Protein AF-0000000072268235 (afdb_homodimer)

Secondary structure (DSSP, 8-state):
-EEEEEEEP-HHHHTTPPPPHHHHHHHHHHHHHHHHTT-EEEEEEBPPGGG-EEEEEETTEEEEEES--S-GGGSEEEEEEEE-SSHHHHHHHHHHSPPSSSS-EEEEEEEBP-HHHHGGGS-HHHHHHHHHHHHHHH-/-EEEEEEEP-HHHHTTPPPPHHHHHHHHHHHHHHHHTT-EEEEEEBPPGGG-EEEEEETTEEEEEES--S-GGGSEEEEEEEE-SSHHHHHHHHHHSPPSSSS-EEEEEEEBP-HHHHGGGS-HHHHHHHHHHHHHHH-

Nearest PDB structures (foldseek):
  1s7i-assembly1_A-2  TM=8.249E-01  e=2.972E-07  Pseudomonas aeruginosa
  6ydp-assembly1_Bk  TM=4.274E-01  e=2.175E-02  Sus scrofa
  7a0s-assembly1_J  TM=3.933E-01  e=3.357E-01  Deinococcus radiodurans R1 = ATCC 13939 = DSM 20539
  7qep-assembly1_M0  TM=4.240E-01  e=9.292E-01  Encephalitozoon cuniculi GB-M1
  6n8o-assembly1_Z  TM=3.655E-01  e=1.871E+00  Saccharomyces cerevisiae S288C

Structure (mmCIF, N/CA/C/O backbone):
data_AF-0000000072268235-model_v1
#
loop_
_entity.id
_entity.type
_entity.pdbx_description
1 polymer 'YCII-related domain-containing protein'
#
loop_
_atom_site.group_PDB
_atom_site.id
_atom_site.type_symbol
_atom_site.label_atom_id
_atom_site.label_alt_id
_atom_site.label_comp_id
_atom_site.label_asym_id
_atom_site.label_entity_id
_atom_site.label_seq_id
_atom_site.pdbx_PDB_ins_code
_atom_site.Cartn_x
_atom_site.Cartn_y
_atom_site.Cartn_z
_atom_site.occupancy
_atom_site.B_iso_or_equiv
_atom_site.auth_seq_id
_atom_site.auth_comp_id
_atom_site.auth_asym_id
_atom_site.auth_atom_id
_atom_site.pdbx_PDB_model_num
ATOM 1 N N . MET A 1 1 ? 12.477 7.922 -9.844 1 96.75 1 MET A N 1
ATOM 2 C CA . MET A 1 1 ? 12.219 6.727 -9.047 1 96.75 1 MET A CA 1
ATOM 3 C C . MET A 1 1 ? 10.82 6.766 -8.43 1 96.75 1 MET A C 1
ATOM 5 O O . MET A 1 1 ? 10.43 7.777 -7.848 1 96.75 1 MET A O 1
ATOM 9 N N . ARG A 1 2 ? 10.055 5.719 -8.609 1 98 2 ARG A N 1
ATOM 10 C CA . ARG A 1 2 ? 8.734 5.633 -7.996 1 98 2 ARG A CA 1
ATOM 11 C C . ARG A 1 2 ? 8.805 4.949 -6.637 1 98 2 ARG A C 1
ATOM 13 O O . ARG A 1 2 ? 9.547 3.979 -6.465 1 98 2 ARG A O 1
ATOM 20 N N . VAL A 1 3 ? 8.094 5.543 -5.664 1 98.81 3 VAL A N 1
ATOM 21 C CA . VAL A 1 3 ? 8.078 4.973 -4.32 1 98.81 3 VAL A CA 1
ATOM 22 C C . VAL A 1 3 ? 6.645 4.93 -3.793 1 98.81 3 VAL A C 1
ATOM 24 O O . VAL A 1 3 ? 5.805 5.738 -4.195 1 98.81 3 VAL A O 1
ATOM 27 N N . ILE A 1 4 ? 6.406 3.967 -3.029 1 98.88 4 ILE A N 1
ATOM 28 C CA . ILE A 1 4 ? 5.242 4.031 -2.154 1 98.88 4 ILE A CA 1
ATOM 29 C C . ILE A 1 4 ? 5.672 4.441 -0.75 1 98.88 4 ILE A C 1
ATOM 31 O O . ILE A 1 4 ? 6.68 3.955 -0.234 1 98.88 4 ILE A O 1
ATOM 35 N N . VAL A 1 5 ? 4.996 5.422 -0.218 1 98.94 5 VAL A N 1
ATOM 36 C CA . VAL A 1 5 ? 5.191 5.934 1.135 1 98.94 5 VAL A CA 1
ATOM 37 C C . VAL A 1 5 ? 4.012 5.531 2.016 1 98.94 5 VAL A C 1
ATOM 39 O O . VAL A 1 5 ? 2.893 6.016 1.829 1 98.94 5 VAL A O 1
ATOM 42 N N . MET A 1 6 ? 4.242 4.621 2.99 1 98.88 6 MET A N 1
ATOM 43 C CA . MET A 1 6 ? 3.162 4.02 3.768 1 98.88 6 MET A CA 1
ATOM 44 C C . MET A 1 6 ? 3.15 4.562 5.191 1 98.88 6 MET A C 1
ATOM 46 O O . MET A 1 6 ? 4.16 4.496 5.895 1 98.88 6 MET A O 1
ATOM 50 N N . VAL A 1 7 ? 2.068 5.141 5.57 1 98.62 7 VAL A N 1
ATOM 51 C CA . VAL A 1 7 ? 1.838 5.527 6.957 1 98.62 7 VAL A CA 1
ATOM 52 C C . VAL A 1 7 ? 1.404 4.309 7.77 1 98.62 7 VAL A C 1
ATOM 54 O O . VAL A 1 7 ? 0.369 3.701 7.484 1 98.62 7 VAL A O 1
ATOM 57 N N . LYS A 1 8 ? 2.234 3.945 8.766 1 98.56 8 LYS A N 1
ATOM 58 C CA . LYS A 1 8 ? 1.885 2.805 9.609 1 98.56 8 LYS A CA 1
ATOM 59 C C . LYS A 1 8 ? 0.723 3.141 10.539 1 98.56 8 LYS A C 1
ATOM 61 O O . LYS A 1 8 ? 0.611 4.27 11.016 1 98.56 8 LYS A O 1
ATOM 66 N N . ALA A 1 9 ? -0.093 2.148 10.773 1 98.06 9 ALA A N 1
ATOM 67 C CA . ALA A 1 9 ? -1.27 2.326 11.625 1 98.06 9 ALA A CA 1
ATOM 68 C C . ALA A 1 9 ? -0.879 2.389 13.094 1 98.06 9 ALA A C 1
ATOM 70 O O . ALA A 1 9 ? 0.256 2.072 13.461 1 98.06 9 ALA A O 1
ATOM 71 N N . THR A 1 10 ? -1.73 2.926 13.906 1 97.25 10 THR A N 1
ATOM 72 C CA . THR A 1 10 ? -1.683 2.93 15.367 1 97.25 10 THR A CA 1
ATOM 73 C C . THR A 1 10 ? -2.992 2.412 15.953 1 97.25 10 THR A C 1
ATOM 75 O O . THR A 1 10 ? -3.943 2.141 15.211 1 97.25 10 THR A O 1
ATOM 78 N N . GLY A 1 11 ? -2.949 2.195 17.25 1 97.12 11 GLY A N 1
ATOM 79 C CA . GLY A 1 11 ? -4.207 1.861 17.891 1 97.12 11 GLY A CA 1
ATOM 80 C C . GLY A 1 11 ? -5.328 2.826 17.562 1 97.12 11 GLY A C 1
ATOM 81 O O . GLY A 1 11 ? -6.473 2.412 17.359 1 97.12 11 GLY A O 1
ATOM 82 N N . ASP A 1 12 ? -5.074 4.121 17.453 1 95.44 12 ASP A N 1
ATOM 83 C CA . ASP A 1 12 ? -6.059 5.156 17.156 1 95.44 12 ASP A CA 1
ATOM 84 C C . ASP A 1 12 ? -6.629 4.988 15.758 1 95.44 12 ASP A C 1
ATOM 86 O O . ASP A 1 12 ? -7.848 5.035 15.562 1 95.44 12 ASP A O 1
ATOM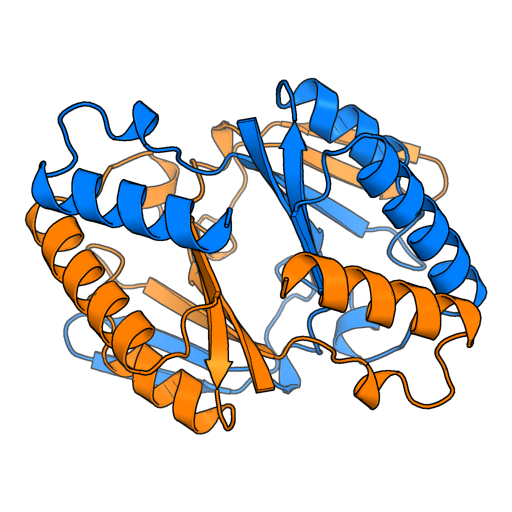 90 N N . SER A 1 13 ? -5.758 4.812 14.758 1 95.94 13 SER A N 1
ATOM 91 C CA . SER A 1 13 ? -6.23 4.648 13.391 1 95.94 13 SER A CA 1
ATOM 92 C C . SER A 1 13 ? -7.07 3.383 13.242 1 95.94 13 SER A C 1
ATOM 94 O O . SER A 1 13 ? -8.086 3.383 12.539 1 95.94 13 SER A O 1
ATOM 96 N N . GLU A 1 14 ? -6.707 2.258 13.984 1 97.88 14 GLU A N 1
ATOM 97 C CA . GLU A 1 14 ? -7.434 0.997 13.875 1 97.88 14 GLU A CA 1
ATOM 98 C C . GLU A 1 14 ? -8.766 1.059 14.617 1 97.88 14 GLU A C 1
ATOM 100 O O . GLU A 1 14 ? -9.656 0.248 14.367 1 97.88 14 GLU A O 1
ATOM 105 N N . ALA A 1 15 ? -8.867 2.061 15.508 1 96.31 15 ALA A N 1
ATOM 106 C CA . ALA A 1 15 ? -10.133 2.279 16.203 1 96.31 15 ALA A CA 1
ATOM 107 C C . ALA A 1 15 ? -11.07 3.156 15.383 1 96.31 15 ALA A C 1
ATOM 109 O O . ALA A 1 15 ? -12.219 3.391 15.773 1 96.31 15 ALA A O 1
ATOM 110 N N . GLY A 1 16 ? -10.586 3.596 14.258 1 93.25 16 GLY A N 1
ATOM 111 C CA . GLY A 1 16 ? -11.406 4.398 13.367 1 93.25 16 GLY A CA 1
ATOM 112 C C . GLY A 1 16 ? -11.492 5.855 13.781 1 93.25 16 GLY A C 1
ATOM 113 O O . GLY A 1 16 ? -12.422 6.562 13.391 1 93.25 16 GLY A O 1
ATOM 114 N N . LEU A 1 17 ? -10.602 6.246 14.648 1 90.19 17 LEU A N 1
ATOM 115 C CA . LEU A 1 17 ? -10.578 7.652 15.039 1 90.19 17 LEU A CA 1
ATOM 116 C C . LEU A 1 17 ? -10.125 8.531 13.867 1 90.19 17 LEU A C 1
ATOM 118 O O . LEU A 1 17 ? -9.055 8.305 13.297 1 90.19 17 LEU A O 1
ATOM 122 N N . MET A 1 18 ? -10.945 9.438 13.578 1 85.5 18 MET A N 1
ATOM 123 C CA . MET A 1 18 ? -10.609 10.352 12.492 1 85.5 18 MET A CA 1
ATOM 124 C C . MET A 1 18 ? -9.68 11.461 12.984 1 85.5 18 MET A C 1
ATOM 126 O O . MET A 1 18 ? -9.773 11.891 14.141 1 85.5 18 MET A O 1
ATOM 130 N N . PRO A 1 19 ? -8.852 11.898 12.094 1 85.94 19 PRO A N 1
ATOM 131 C CA . PRO A 1 19 ? -7.992 13.023 12.477 1 85.94 19 PRO A CA 1
ATOM 132 C C . PRO A 1 19 ? -8.789 14.281 12.812 1 85.94 19 PRO A C 1
ATOM 134 O O . PRO A 1 19 ? -9.914 14.453 12.336 1 85.94 19 PRO A O 1
ATOM 137 N N . GLU A 1 20 ? -8.234 15.062 13.672 1 84.06 20 GLU A N 1
ATOM 138 C CA . GLU A 1 20 ? -8.82 16.375 13.969 1 84.06 20 GLU A CA 1
ATOM 139 C C . GLU A 1 20 ? -8.773 17.281 12.75 1 84.06 20 GLU A C 1
ATOM 141 O O . GLU A 1 20 ? -7.906 17.125 11.883 1 84.06 20 GLU A O 1
ATOM 146 N N . PRO A 1 21 ? -9.633 18.234 12.656 1 85.56 21 PRO A N 1
ATOM 147 C CA . PRO A 1 21 ? -9.672 19.141 11.5 1 85.56 21 PRO A CA 1
ATOM 148 C C . PRO A 1 21 ? -8.32 19.797 11.219 1 85.56 21 PRO A C 1
ATOM 150 O O . PRO A 1 21 ? -7.945 19.969 10.055 1 85.56 21 PRO A O 1
ATOM 153 N N . GLU A 1 22 ? -7.621 20.141 12.266 1 89.38 22 GLU A N 1
ATOM 154 C CA . GLU A 1 22 ? -6.32 20.781 12.109 1 89.38 22 GLU A CA 1
ATOM 155 C C . GLU A 1 22 ? -5.34 19.859 11.383 1 89.38 22 GLU A C 1
ATOM 157 O O . GLU A 1 22 ? -4.504 20.312 10.609 1 89.38 22 GLU A O 1
ATOM 162 N N . MET A 1 23 ? -5.434 18.594 11.602 1 89.25 23 MET A N 1
ATOM 163 C CA . MET A 1 23 ? -4.559 17.625 10.945 1 89.25 23 MET A CA 1
ATOM 164 C C . MET A 1 23 ? -4.926 17.484 9.469 1 89.25 23 MET A C 1
ATOM 166 O O . MET A 1 23 ? -4.043 17.375 8.617 1 89.25 23 MET A O 1
ATOM 170 N N . PHE A 1 24 ? -6.207 17.531 9.203 1 87.94 24 PHE A N 1
ATOM 171 C CA . PHE A 1 24 ? -6.652 17.484 7.82 1 87.94 24 PHE A CA 1
ATOM 172 C C . PHE A 1 24 ? -6.117 18.672 7.039 1 87.94 24 PHE A C 1
ATOM 174 O O . PHE A 1 24 ? -5.645 18.531 5.91 1 87.94 24 PHE A O 1
ATOM 181 N N . GLU A 1 25 ? -6.191 19.797 7.625 1 90.44 25 GLU A N 1
ATOM 182 C CA . GLU A 1 25 ? -5.699 21.016 6.988 1 90.44 25 GLU A CA 1
ATOM 183 C C . GLU A 1 25 ? -4.195 20.938 6.746 1 90.44 25 GLU A C 1
ATOM 185 O O . GLU A 1 25 ? -3.719 21.281 5.66 1 90.44 25 GLU A O 1
ATOM 190 N N . ALA A 1 26 ? -3.451 20.562 7.777 1 94.81 26 ALA A N 1
ATOM 191 C CA . ALA A 1 26 ? -1.997 20.469 7.668 1 94.81 26 ALA A CA 1
ATOM 192 C C . ALA A 1 26 ? -1.594 19.453 6.594 1 94.81 26 ALA A C 1
ATOM 194 O O . ALA A 1 26 ? -0.715 19.734 5.773 1 94.81 26 ALA A O 1
ATOM 195 N N . MET A 1 27 ? -2.238 18.281 6.609 1 94.94 27 MET A N 1
ATOM 196 C CA . MET A 1 27 ? -1.958 17.25 5.613 1 94.94 27 MET A CA 1
ATOM 197 C C . MET A 1 27 ? -2.381 17.703 4.223 1 94.94 27 MET A C 1
ATOM 199 O O . MET A 1 27 ? -1.722 17.391 3.232 1 94.94 27 MET A O 1
ATOM 203 N N . GLY A 1 28 ? -3.463 18.422 4.18 1 93.38 28 GLY A N 1
ATOM 204 C CA . GLY A 1 28 ? -3.887 19.016 2.922 1 93.38 28 GLY A CA 1
ATOM 205 C C . GLY A 1 28 ? -2.85 19.953 2.32 1 93.38 28 GLY A C 1
ATOM 206 O O . GLY A 1 28 ? -2.568 19.875 1.122 1 93.38 28 GLY A O 1
ATOM 207 N N . ARG A 1 29 ? -2.318 20.812 3.102 1 95.81 29 ARG A N 1
ATOM 208 C CA . ARG A 1 29 ? -1.272 21.734 2.654 1 95.81 29 ARG A CA 1
ATOM 209 C C . ARG A 1 29 ? -0.041 20.969 2.182 1 95.81 29 ARG A C 1
ATOM 211 O O . ARG A 1 29 ? 0.56 21.312 1.164 1 95.81 29 ARG A O 1
ATOM 218 N N . PHE A 1 30 ? 0.299 19.984 2.914 1 97.19 30 PHE A N 1
ATOM 219 C CA . PHE A 1 30 ? 1.427 19.141 2.539 1 97.19 30 PHE A CA 1
ATOM 220 C C . PHE A 1 30 ? 1.19 18.5 1.18 1 97.19 30 PHE A C 1
ATOM 222 O O . PHE A 1 30 ? 2.07 18.516 0.316 1 97.19 30 PHE A O 1
ATOM 229 N N . ASN A 1 31 ? 0 17.938 0.969 1 96.5 31 ASN A N 1
ATOM 230 C CA . ASN A 1 31 ? -0.347 17.328 -0.314 1 96.5 31 ASN A CA 1
ATOM 231 C C . ASN A 1 31 ? -0.293 18.359 -1.445 1 96.5 31 ASN A C 1
ATOM 233 O O . ASN A 1 31 ? 0.131 18.031 -2.557 1 96.5 31 ASN A O 1
ATOM 237 N N . GLU A 1 32 ? -0.646 19.562 -1.155 1 95.62 32 GLU A N 1
ATOM 238 C CA . GLU A 1 32 ? -0.565 20.625 -2.148 1 95.62 32 GLU A CA 1
ATOM 239 C C . GLU A 1 32 ? 0.882 20.906 -2.543 1 95.62 32 GLU A C 1
ATOM 241 O O . GLU A 1 32 ? 1.177 21.156 -3.715 1 95.62 32 GLU A O 1
ATOM 246 N N . GLU A 1 33 ? 1.718 20.938 -1.575 1 97.62 33 GLU A N 1
ATOM 247 C CA . GLU A 1 33 ? 3.137 21.125 -1.856 1 97.62 33 GLU A CA 1
ATOM 248 C C . GLU A 1 33 ? 3.688 20 -2.723 1 97.62 33 GLU A C 1
ATOM 250 O O . GLU A 1 33 ? 4.473 20.25 -3.643 1 97.62 33 GLU A O 1
ATOM 255 N N . LEU A 1 34 ? 3.359 18.734 -2.375 1 97.69 34 LEU A N 1
ATOM 256 C CA . LEU A 1 34 ? 3.779 17.594 -3.17 1 97.69 34 LEU A CA 1
ATOM 257 C C . LEU A 1 34 ? 3.293 17.719 -4.609 1 97.69 34 LEU A C 1
ATOM 259 O O . LEU A 1 34 ? 4.035 17.422 -5.551 1 97.69 34 LEU A O 1
ATOM 263 N N . MET A 1 35 ? 2.055 18.109 -4.77 1 96.38 35 MET A N 1
ATOM 264 C CA . MET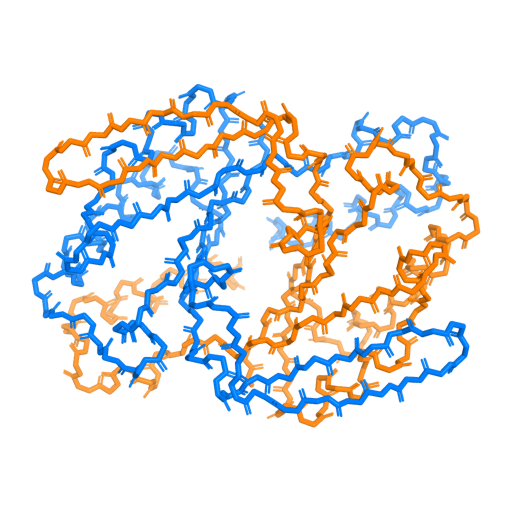 A 1 35 ? 1.47 18.297 -6.094 1 96.38 35 MET A CA 1
ATOM 265 C C . MET A 1 35 ? 2.203 19.391 -6.863 1 96.38 35 MET A C 1
ATOM 267 O O . MET A 1 35 ? 2.504 19.219 -8.047 1 96.38 35 MET A O 1
ATOM 271 N N . ALA A 1 36 ? 2.43 20.5 -6.195 1 96.62 36 ALA A N 1
ATOM 272 C CA . ALA A 1 36 ? 3.127 21.625 -6.812 1 96.62 36 ALA A CA 1
ATOM 273 C C . ALA A 1 36 ? 4.523 21.219 -7.27 1 96.62 36 ALA A C 1
ATOM 275 O O . ALA A 1 36 ? 5.016 21.703 -8.289 1 96.62 36 ALA A O 1
ATOM 276 N N . ALA A 1 37 ? 5.172 20.375 -6.496 1 97.62 37 ALA A N 1
ATOM 277 C CA . ALA A 1 37 ? 6.504 19.875 -6.844 1 97.62 37 ALA A CA 1
ATOM 278 C C . ALA A 1 37 ? 6.426 18.844 -7.961 1 97.62 37 ALA A C 1
ATOM 280 O O . ALA A 1 37 ? 7.453 18.438 -8.516 1 97.62 37 ALA A O 1
ATOM 281 N N . GLY A 1 38 ? 5.188 18.312 -8.25 1 97 38 GLY A N 1
ATOM 282 C CA . GLY A 1 38 ? 4.973 17.391 -9.344 1 97 38 GLY A CA 1
ATOM 283 C C . GLY A 1 38 ? 5.27 15.945 -8.977 1 97 38 GLY A C 1
ATOM 284 O O . GLY A 1 38 ? 5.41 15.094 -9.859 1 97 38 GLY A O 1
ATOM 285 N N . ILE A 1 39 ? 5.336 15.656 -7.684 1 96.81 39 ILE A N 1
ATOM 286 C CA . ILE A 1 39 ? 5.836 14.328 -7.352 1 96.81 39 ILE A CA 1
ATOM 287 C C . ILE A 1 39 ? 4.684 13.453 -6.859 1 96.81 39 ILE A C 1
ATOM 289 O O . ILE A 1 39 ? 4.812 12.227 -6.793 1 96.81 39 ILE A O 1
ATOM 293 N N . LEU A 1 40 ? 3.551 13.984 -6.465 1 97.12 40 LEU A N 1
ATOM 294 C CA . LEU A 1 40 ? 2.422 13.219 -5.949 1 97.12 40 LEU A CA 1
ATOM 295 C C . LEU A 1 40 ? 1.654 12.555 -7.09 1 97.12 40 LEU A C 1
ATOM 297 O O . LEU A 1 40 ? 1.08 13.242 -7.938 1 97.12 40 LEU A O 1
ATOM 301 N N . LYS A 1 41 ? 1.625 11.258 -7.09 1 95.44 41 LYS A N 1
ATOM 302 C CA . LYS A 1 41 ? 0.947 10.531 -8.156 1 95.44 41 LYS A CA 1
ATOM 303 C C . LYS A 1 41 ? -0.382 9.953 -7.676 1 95.44 41 LYS A C 1
ATOM 305 O O . LYS A 1 41 ? -1.331 9.836 -8.453 1 95.44 41 LYS A O 1
ATOM 310 N N . ALA A 1 42 ? -0.45 9.57 -6.426 1 93.31 42 ALA A N 1
ATOM 311 C CA . ALA A 1 42 ? -1.656 9.047 -5.793 1 93.31 42 ALA A CA 1
ATOM 312 C C . ALA A 1 42 ? -1.501 8.992 -4.273 1 93.31 42 ALA A C 1
ATOM 314 O O . ALA A 1 42 ? -0.384 9.055 -3.756 1 93.31 42 ALA A O 1
ATOM 315 N N . GLY A 1 43 ? -2.598 8.969 -3.605 1 95.94 43 GLY A N 1
ATOM 316 C CA . GLY A 1 43 ? -2.588 8.797 -2.162 1 95.94 43 GLY A CA 1
ATOM 317 C C . GLY A 1 43 ? -3.975 8.625 -1.572 1 95.94 43 GLY A C 1
ATOM 318 O O . GLY A 1 43 ? -4.934 9.242 -2.039 1 95.94 43 GLY A O 1
ATOM 319 N N . ASP A 1 44 ? -4.055 7.812 -0.561 1 95 44 ASP A N 1
ATOM 320 C CA . ASP A 1 44 ? -5.336 7.57 0.093 1 95 44 ASP A CA 1
ATOM 321 C C . ASP A 1 44 ? -5.137 7.023 1.505 1 95 44 ASP A C 1
ATOM 323 O O . ASP A 1 44 ? -4.074 6.48 1.822 1 95 44 ASP A O 1
ATOM 327 N N . GLY A 1 45 ? -6.191 7.258 2.32 1 96.44 45 GLY A N 1
ATOM 328 C CA . GLY A 1 45 ? -6.25 6.59 3.611 1 96.44 45 GLY A CA 1
ATOM 329 C C . GLY A 1 45 ? -6.934 5.238 3.557 1 96.44 45 GLY A C 1
ATOM 330 O O . GLY A 1 45 ? -7.82 5.02 2.729 1 96.44 45 GLY A O 1
ATOM 331 N N . LEU A 1 46 ? -6.496 4.344 4.426 1 98 46 LEU A N 1
ATOM 332 C CA . LEU A 1 46 ? -7.129 3.037 4.566 1 98 46 LEU A CA 1
ATOM 333 C C . LEU A 1 46 ? -8.094 3.021 5.75 1 98 46 LEU A C 1
ATOM 335 O O . LEU A 1 46 ? -7.77 3.533 6.824 1 98 46 LEU A O 1
ATOM 339 N N . LYS A 1 47 ? -9.266 2.461 5.547 1 97.56 47 LYS A N 1
ATOM 340 C CA . LYS A 1 47 ? -10.141 2.199 6.684 1 97.56 47 LYS A CA 1
ATOM 341 C C . LYS A 1 47 ? -9.508 1.19 7.641 1 97.56 47 LYS A C 1
ATOM 343 O O . LYS A 1 47 ? -8.625 0.43 7.254 1 97.56 47 LYS A O 1
ATOM 348 N N . PRO A 1 48 ? -9.977 1.211 8.906 1 98.19 48 PRO A N 1
ATOM 349 C CA . PRO A 1 48 ? -9.477 0.203 9.852 1 98.19 48 PRO A CA 1
ATOM 350 C C . PRO A 1 48 ? -9.508 -1.209 9.266 1 98.19 48 PRO A C 1
ATOM 352 O O . PRO A 1 48 ? -10.359 -1.521 8.438 1 98.19 48 PRO A O 1
ATOM 355 N N . SER A 1 49 ? -8.523 -2.049 9.758 1 98.69 49 SER A N 1
ATOM 356 C CA . SER A 1 49 ? -8.414 -3.408 9.242 1 98.69 49 SER A CA 1
ATOM 357 C C . SER A 1 49 ? -9.68 -4.211 9.523 1 98.69 49 SER A C 1
ATOM 359 O O . SER A 1 49 ? -9.922 -5.242 8.898 1 98.69 49 SER A O 1
ATOM 361 N N . ALA A 1 50 ? -10.539 -3.734 10.445 1 98.56 50 ALA A N 1
ATOM 362 C CA . ALA A 1 50 ? -11.805 -4.391 10.734 1 98.56 50 ALA A CA 1
ATOM 363 C C . ALA A 1 50 ? -12.703 -4.438 9.5 1 98.56 50 ALA A C 1
ATOM 365 O O . ALA A 1 50 ? -13.633 -5.242 9.43 1 98.56 50 ALA A O 1
ATOM 366 N N . HIS A 1 51 ? -12.461 -3.619 8.547 1 98.38 51 HIS A N 1
ATOM 367 C CA . HIS A 1 51 ? -13.273 -3.545 7.34 1 98.38 51 HIS A CA 1
ATOM 368 C C . HIS A 1 51 ? -12.641 -4.348 6.203 1 98.38 51 HIS A C 1
ATOM 370 O O . HIS A 1 51 ? -13.172 -4.371 5.09 1 98.38 51 HIS A O 1
ATOM 376 N N . GLY A 1 52 ? -11.477 -4.992 6.469 1 98.69 52 GLY A N 1
ATOM 377 C CA . GLY A 1 52 ? -10.734 -5.688 5.434 1 98.69 52 GLY A CA 1
ATOM 378 C C . GLY A 1 52 ? -10.805 -7.199 5.562 1 98.69 52 GLY A C 1
ATOM 379 O O . GLY A 1 52 ? -11.609 -7.727 6.336 1 98.69 52 GLY A O 1
ATOM 380 N N . ALA A 1 53 ? -9.992 -7.887 4.789 1 98.88 53 ALA A N 1
ATOM 381 C CA . ALA A 1 53 ? -9.875 -9.344 4.773 1 98.88 53 ALA A CA 1
ATOM 382 C C . ALA A 1 53 ? -8.477 -9.773 4.332 1 98.88 53 ALA A C 1
ATOM 384 O O . ALA A 1 53 ? -7.773 -9.023 3.654 1 98.88 53 ALA A O 1
ATOM 385 N N . ARG A 1 54 ? -8.086 -10.922 4.762 1 98.81 54 ARG A N 1
ATOM 386 C CA . ARG A 1 54 ? -6.879 -11.578 4.277 1 98.81 54 ARG A CA 1
ATOM 387 C C . ARG A 1 54 ? -7.215 -12.898 3.584 1 98.81 54 ARG A C 1
ATOM 389 O O . ARG A 1 54 ? -8.094 -13.633 4.035 1 98.81 54 ARG A O 1
ATOM 396 N N . VAL A 1 55 ? -6.586 -13.156 2.518 1 98.88 55 VAL A N 1
ATOM 397 C CA . VAL A 1 55 ? -6.664 -14.445 1.838 1 98.88 55 VAL A CA 1
ATOM 398 C C . VAL A 1 55 ? -5.324 -15.172 1.945 1 98.88 55 VAL A C 1
ATOM 400 O O . VAL A 1 55 ? -4.297 -14.656 1.49 1 98.88 55 VAL A O 1
ATOM 403 N N . ARG A 1 56 ? -5.324 -16.328 2.533 1 98.69 56 ARG A N 1
ATOM 404 C CA . ARG A 1 56 ? -4.133 -17.156 2.662 1 98.69 56 ARG A CA 1
ATOM 405 C C . ARG A 1 56 ? -4.008 -18.125 1.483 1 98.69 56 ARG A C 1
ATOM 407 O O . ARG A 1 56 ? -4.965 -18.797 1.129 1 98.69 56 ARG A O 1
ATOM 414 N N . PHE A 1 57 ? -2.879 -18.078 0.901 1 98.44 57 PHE A N 1
ATOM 415 C CA . PHE A 1 57 ? -2.523 -18.969 -0.194 1 98.44 57 PHE A CA 1
ATOM 416 C C . PHE A 1 57 ? -1.652 -20.125 0.304 1 98.44 57 PHE A C 1
ATOM 418 O O . PHE A 1 57 ? -0.629 -19.891 0.953 1 98.44 57 PHE A O 1
ATOM 425 N N . ASP A 1 58 ? -2.008 -21.312 0.027 1 97.56 58 ASP A N 1
ATOM 426 C CA . ASP A 1 58 ? -1.224 -22.516 0.261 1 97.56 58 ASP A CA 1
ATOM 427 C C . ASP A 1 58 ? -1.459 -23.547 -0.841 1 97.56 58 ASP A C 1
ATOM 429 O O . ASP A 1 58 ? -2.373 -24.375 -0.744 1 97.56 58 ASP A O 1
ATOM 433 N N . GLY A 1 59 ? -0.566 -23.516 -1.82 1 95.5 59 GLY A N 1
ATOM 434 C CA . GLY A 1 59 ? -0.865 -24.281 -3.016 1 95.5 59 GLY A CA 1
ATOM 435 C C . GLY A 1 59 ? -2.168 -23.875 -3.678 1 95.5 59 GLY A C 1
ATOM 436 O O . GLY A 1 59 ? -2.363 -22.703 -4.012 1 95.5 59 GLY A O 1
ATOM 437 N N . LYS A 1 60 ? -3.096 -24.781 -3.777 1 96.25 60 LYS A N 1
ATOM 438 C CA . LYS A 1 60 ? -4.375 -24.5 -4.418 1 96.25 60 LYS A CA 1
ATOM 439 C C . LYS A 1 60 ? -5.395 -23.969 -3.412 1 96.25 60 LYS A C 1
ATOM 441 O O . LYS A 1 60 ? -6.461 -23.484 -3.793 1 96.25 60 LYS A O 1
ATOM 446 N N . SER A 1 61 ? -5.023 -24.031 -2.189 1 97.81 61 SER A N 1
ATOM 447 C CA . SER A 1 61 ? -5.969 -23.672 -1.14 1 97.81 61 SER A CA 1
ATOM 448 C C . SER A 1 61 ? -6.047 -22.156 -0.963 1 97.81 61 SER A C 1
ATOM 450 O O . SER A 1 61 ? -5.023 -21.469 -1 1 97.81 61 SER A O 1
ATOM 452 N N . ARG A 1 62 ? -7.246 -21.641 -0.819 1 98.56 62 ARG A N 1
ATOM 453 C CA . ARG A 1 62 ? -7.547 -20.25 -0.475 1 98.56 62 ARG A CA 1
ATOM 454 C C . ARG A 1 62 ? -8.383 -20.172 0.795 1 98.56 62 ARG A C 1
ATOM 456 O O . ARG A 1 62 ? -9.484 -20.734 0.853 1 98.56 62 ARG A O 1
ATOM 463 N N . SER A 1 63 ? -7.883 -19.562 1.829 1 98.5 63 SER A N 1
ATOM 464 C CA . SER A 1 63 ? -8.672 -19.344 3.035 1 98.5 63 SER A CA 1
ATOM 465 C C . SER A 1 63 ? -8.812 -17.859 3.342 1 98.5 63 SER A C 1
ATOM 467 O O . SER A 1 63 ? -7.832 -17.109 3.303 1 98.5 63 SER A O 1
ATOM 469 N N . VAL A 1 64 ? -10.031 -17.438 3.664 1 98.75 64 VAL A N 1
ATOM 470 C CA . VAL A 1 64 ? -10.328 -16.031 3.891 1 98.75 64 VAL A CA 1
ATOM 471 C C . VAL A 1 64 ? -10.5 -15.773 5.383 1 98.75 64 VAL A C 1
ATOM 473 O O . VAL A 1 64 ? -11.203 -16.516 6.074 1 98.75 64 VAL A O 1
ATOM 476 N N . THR A 1 65 ? -9.883 -14.758 5.926 1 98.62 65 THR A N 1
ATOM 477 C CA . THR A 1 65 ? -10.039 -14.305 7.301 1 98.62 65 THR A CA 1
ATOM 478 C C . THR A 1 65 ? -10.43 -12.828 7.34 1 98.62 65 THR A C 1
ATOM 480 O O . THR A 1 65 ? -9.703 -11.977 6.828 1 98.62 65 THR A O 1
ATOM 483 N N . PRO A 1 66 ? -11.562 -12.531 7.922 1 98.5 66 PRO A N 1
ATOM 484 C CA . PRO A 1 66 ? -11.914 -11.117 8.078 1 98.5 66 PRO A CA 1
ATOM 485 C C . PRO A 1 66 ? -11.102 -10.422 9.172 1 98.5 66 PRO A C 1
ATOM 487 O O . PRO A 1 66 ? -10.641 -11.078 10.109 1 98.5 66 PRO A O 1
ATOM 490 N N . GLY A 1 67 ? -10.867 -9.109 9.109 1 98.19 67 GLY A N 1
ATOM 491 C CA . GLY A 1 67 ? -10.25 -8.352 10.188 1 98.19 67 GLY A CA 1
ATOM 492 C C . GLY A 1 67 ? -11.117 -8.273 11.438 1 98.19 67 GLY A C 1
ATOM 493 O O . GLY A 1 67 ? -12.172 -8.906 11.508 1 98.19 67 GLY A O 1
ATOM 494 N N . PRO A 1 68 ? -10.672 -7.605 12.312 1 98.25 68 PRO A N 1
ATOM 495 C CA . PRO A 1 68 ? -9.461 -6.785 12.336 1 98.25 68 PRO A CA 1
ATOM 496 C C . PRO A 1 68 ? -8.188 -7.617 12.445 1 98.25 68 PRO A C 1
ATOM 498 O O . PRO A 1 68 ? -8.242 -8.781 12.844 1 98.25 68 PRO A O 1
ATOM 501 N N . PHE A 1 69 ? -7.078 -7.02 12.047 1 98 69 PHE A N 1
ATOM 502 C CA . PHE A 1 69 ? -5.754 -7.621 12.133 1 98 69 PHE A CA 1
ATOM 503 C C . PHE A 1 69 ? -4.891 -6.875 13.148 1 98 69 PHE A C 1
ATOM 505 O O . PHE A 1 69 ? -5.305 -5.844 13.688 1 98 69 PHE A O 1
ATOM 512 N N . GLY A 1 70 ? -3.691 -7.406 13.367 1 92.06 70 GLY A N 1
ATOM 513 C CA . GLY A 1 70 ? -2.77 -6.758 14.289 1 92.06 70 GLY A CA 1
ATOM 514 C C . GLY A 1 70 ? -1.364 -7.324 14.219 1 92.06 70 GLY A C 1
ATOM 515 O O . GLY A 1 70 ? -1.103 -8.266 13.469 1 92.06 70 GLY A O 1
ATOM 516 N N . PRO A 1 71 ? -0.516 -6.832 15.102 1 95.75 71 PRO A N 1
ATOM 517 C CA . PRO A 1 71 ? -0.598 -5.582 15.859 1 95.75 71 PRO A CA 1
ATOM 518 C C . PRO A 1 71 ? -0.742 -4.355 14.961 1 95.75 71 PRO A C 1
ATOM 520 O O . PRO A 1 71 ? -0.326 -4.383 13.805 1 95.75 71 PRO A O 1
ATOM 523 N N . ALA A 1 72 ? -1.286 -3.309 15.445 1 96.56 72 ALA A N 1
ATOM 524 C CA . ALA A 1 72 ? -1.64 -2.127 14.664 1 96.56 72 ALA A CA 1
ATOM 525 C C . ALA A 1 72 ? -0.426 -1.576 13.922 1 96.56 72 ALA A C 1
ATOM 527 O O . ALA A 1 72 ? -0.528 -1.184 12.758 1 96.56 72 ALA A O 1
ATOM 528 N N . GLU A 1 73 ? 0.761 -1.578 14.547 1 95.06 73 GLU A N 1
ATOM 529 C CA . GLU A 1 73 ? 1.96 -0.939 14.016 1 95.06 73 GLU A CA 1
ATOM 530 C C . GLU A 1 73 ? 2.475 -1.677 12.781 1 95.06 73 GLU A C 1
ATOM 532 O O . GLU A 1 73 ? 3.326 -1.161 12.055 1 95.06 73 GLU A O 1
ATOM 537 N N . GLU A 1 74 ? 1.993 -2.891 12.555 1 96.25 74 GLU A N 1
ATOM 538 C CA . GLU A 1 74 ? 2.387 -3.672 11.383 1 96.25 74 GLU A CA 1
ATOM 539 C C . GLU A 1 74 ? 1.426 -3.443 10.219 1 96.25 74 GLU A C 1
ATOM 541 O O . GLU A 1 74 ? 1.644 -3.957 9.125 1 96.25 74 GLU A O 1
ATOM 546 N N . LEU A 1 75 ?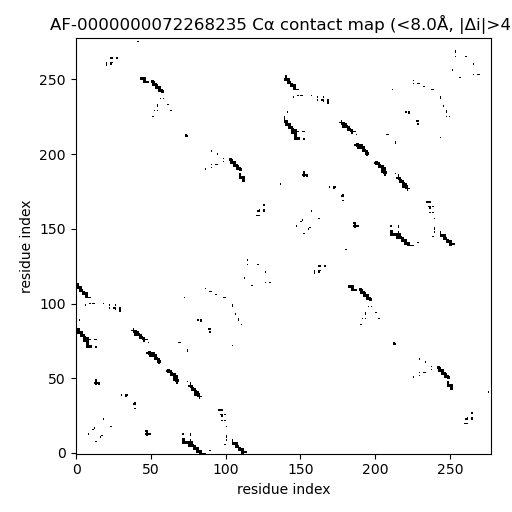 0.371 -2.703 10.492 1 98.19 75 LEU A N 1
ATOM 547 C CA . LEU A 1 75 ? -0.632 -2.408 9.477 1 98.19 75 LEU A CA 1
ATOM 548 C C . LEU A 1 75 ? -0.378 -1.045 8.844 1 98.19 75 LEU A C 1
ATOM 550 O O . LEU A 1 75 ? 0.467 -0.282 9.32 1 98.19 75 LEU A O 1
ATOM 554 N N . VAL A 1 76 ? -1 -0.812 7.75 1 98.62 76 VAL A N 1
ATOM 555 C CA . VAL A 1 76 ? -0.883 0.439 7.008 1 98.62 76 VAL A CA 1
ATOM 556 C C . VAL A 1 76 ? -2.17 1.246 7.145 1 98.62 76 VAL A C 1
ATOM 558 O O . VAL A 1 76 ? -3.27 0.704 7.004 1 98.62 76 VAL A O 1
ATOM 561 N N . ALA A 1 77 ? -2.072 2.537 7.465 1 98.12 77 ALA A N 1
ATOM 562 C CA . ALA A 1 77 ? -3.232 3.404 7.648 1 98.12 77 ALA A CA 1
ATOM 563 C C . ALA A 1 77 ? -3.432 4.316 6.441 1 98.12 77 ALA A C 1
ATOM 565 O O . ALA A 1 77 ? -4.488 4.934 6.289 1 98.12 77 ALA A O 1
ATOM 566 N N . GLY A 1 78 ? -2.475 4.434 5.59 1 98.06 78 GLY A N 1
ATOM 567 C CA . GLY A 1 78 ? -2.504 5.258 4.395 1 98.06 78 GLY A CA 1
ATOM 568 C C . GLY A 1 78 ? -1.24 5.152 3.562 1 98.06 78 GLY A C 1
ATOM 569 O O . GLY A 1 78 ? -0.266 4.523 3.982 1 98.06 78 GLY A O 1
ATOM 570 N N . PHE A 1 79 ? -1.304 5.789 2.381 1 98.75 79 PHE A N 1
ATOM 571 C CA . PHE A 1 79 ? -0.118 5.738 1.534 1 98.75 79 PHE A CA 1
ATOM 572 C C . PHE A 1 79 ? -0.106 6.895 0.545 1 98.75 79 PHE A C 1
ATOM 574 O O . PHE A 1 79 ? -1.128 7.555 0.341 1 98.75 79 PHE A O 1
ATOM 581 N N . TRP A 1 80 ? 1.043 7.18 0.058 1 98.56 80 TRP A N 1
ATOM 582 C CA . TRP A 1 80 ? 1.262 7.988 -1.136 1 98.56 80 TRP A CA 1
ATOM 583 C C . TRP A 1 80 ? 2.07 7.219 -2.176 1 98.56 80 TRP A C 1
ATOM 585 O O . TRP A 1 80 ? 2.879 6.355 -1.827 1 98.56 80 TRP A O 1
ATOM 595 N N . LEU A 1 81 ? 1.833 7.504 -3.4 1 98.31 81 LEU A N 1
ATOM 596 C CA . LEU A 1 81 ? 2.719 7.16 -4.508 1 98.31 81 LEU A CA 1
ATOM 597 C C . LEU A 1 81 ? 3.416 8.406 -5.051 1 98.31 81 LEU A C 1
ATOM 599 O O . LEU A 1 81 ? 2.756 9.367 -5.438 1 98.31 81 LEU A O 1
ATOM 603 N N . TRP A 1 82 ? 4.746 8.344 -5.012 1 98.62 82 TRP A N 1
ATOM 604 C CA . TRP A 1 82 ? 5.531 9.5 -5.434 1 98.62 82 TRP A CA 1
ATOM 605 C C . TRP A 1 82 ? 6.477 9.133 -6.57 1 98.62 82 TRP A C 1
ATOM 607 O O . TRP A 1 82 ? 6.844 7.961 -6.727 1 98.62 82 TRP A O 1
ATOM 617 N N . GLU A 1 83 ? 6.773 10.102 -7.387 1 98.06 83 GLU A N 1
ATOM 618 C CA . GLU A 1 83 ? 7.91 10.07 -8.297 1 98.06 83 GLU A CA 1
ATOM 619 C C . GLU A 1 83 ? 8.992 11.055 -7.871 1 98.06 83 GLU A C 1
ATOM 621 O O .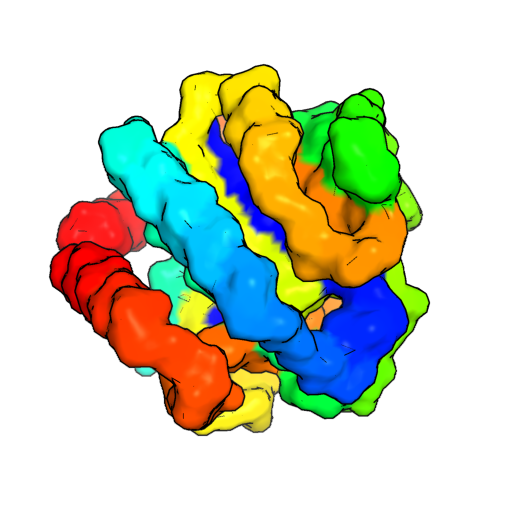 GLU A 1 83 ? 8.781 12.273 -7.902 1 98.06 83 GLU A O 1
ATOM 626 N N . VAL A 1 84 ? 10.109 10.57 -7.43 1 98.62 84 VAL A N 1
ATOM 627 C CA . VAL A 1 84 ? 11.195 1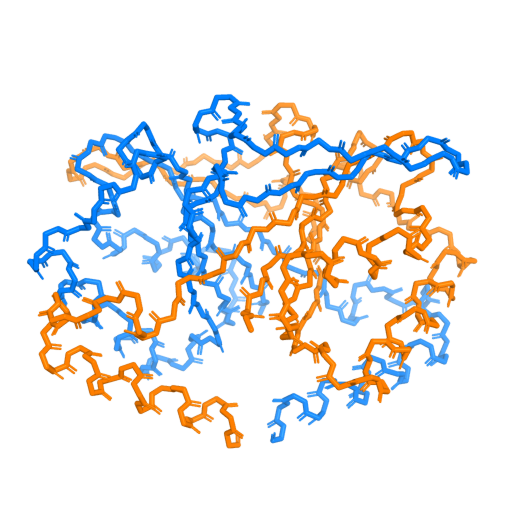1.367 -6.855 1 98.62 84 VAL A CA 1
ATOM 628 C C . VAL A 1 84 ? 12.5 11.07 -7.586 1 98.62 84 VAL A C 1
ATOM 630 O O . VAL A 1 84 ? 12.57 10.117 -8.375 1 98.62 84 VAL A O 1
ATOM 633 N N . ARG A 1 85 ? 13.453 11.898 -7.312 1 98.19 85 ARG A N 1
ATOM 634 C CA . ARG A 1 85 ? 14.758 11.688 -7.934 1 98.19 85 ARG A CA 1
ATOM 635 C C . ARG A 1 85 ? 15.445 10.453 -7.363 1 98.19 85 ARG A C 1
ATOM 637 O O . ARG A 1 85 ? 16.078 9.695 -8.102 1 98.19 85 ARG A O 1
ATOM 644 N N . ASP A 1 86 ? 15.406 10.273 -6.059 1 98.19 86 ASP A N 1
ATOM 645 C CA . ASP A 1 86 ? 16.031 9.172 -5.336 1 98.19 86 ASP A CA 1
ATOM 646 C C . ASP A 1 86 ? 15.438 9.016 -3.939 1 98.19 86 ASP A C 1
ATOM 648 O O . ASP A 1 86 ? 14.531 9.758 -3.562 1 98.19 86 ASP A O 1
ATOM 652 N N . LEU A 1 87 ? 15.93 8.008 -3.211 1 98.5 87 LEU A N 1
ATOM 653 C CA . LEU A 1 87 ? 15.414 7.715 -1.881 1 98.5 87 LEU A CA 1
ATOM 654 C C . LEU A 1 87 ? 15.633 8.891 -0.94 1 98.5 87 LEU A C 1
ATOM 656 O O . LEU A 1 87 ? 14.797 9.164 -0.074 1 98.5 87 LEU A O 1
ATOM 660 N N . GLU A 1 88 ? 16.734 9.609 -1.09 1 98.62 88 GLU A N 1
ATOM 661 C CA . GLU A 1 88 ? 17.031 10.75 -0.233 1 98.62 88 GLU A CA 1
ATOM 662 C C . GLU A 1 88 ? 15.977 11.852 -0.386 1 98.62 88 GLU A C 1
ATOM 664 O O . GLU A 1 88 ? 15.555 12.445 0.603 1 98.62 88 GLU A O 1
ATOM 669 N N . GLU A 1 89 ? 15.586 12.125 -1.597 1 98.81 89 GLU A N 1
ATOM 670 C CA . GLU A 1 89 ? 14.523 13.109 -1.812 1 98.81 89 GLU A CA 1
ATOM 671 C C . GLU A 1 89 ? 13.227 12.68 -1.144 1 98.81 89 GLU A C 1
ATOM 673 O O . GLU A 1 89 ? 12.516 13.5 -0.557 1 98.81 89 GLU A O 1
ATOM 678 N N . ALA A 1 90 ? 12.852 11.375 -1.255 1 98.88 90 ALA A N 1
ATOM 679 C CA . ALA A 1 90 ? 11.656 10.867 -0.589 1 98.88 90 ALA A CA 1
ATOM 680 C C . ALA A 1 90 ? 11.734 11.086 0.919 1 98.88 90 ALA A C 1
ATOM 682 O O . ALA A 1 90 ? 10.766 11.539 1.536 1 98.88 90 ALA A O 1
ATOM 683 N N . ILE A 1 91 ? 12.906 10.789 1.472 1 98.88 91 ILE A N 1
ATOM 684 C CA . ILE A 1 91 ? 13.117 10.938 2.908 1 98.88 91 ILE A CA 1
ATOM 685 C C . ILE A 1 91 ? 12.953 12.406 3.299 1 98.88 91 ILE A C 1
ATOM 687 O O . ILE A 1 91 ? 12.312 12.719 4.305 1 98.88 91 ILE A O 1
ATOM 691 N N . ASP A 1 92 ? 13.5 13.305 2.516 1 98.81 92 ASP A N 1
ATOM 692 C CA . ASP A 1 92 ? 13.406 14.734 2.793 1 98.81 92 ASP A CA 1
ATOM 693 C C . ASP A 1 92 ? 11.953 15.195 2.789 1 98.81 92 ASP A C 1
ATOM 695 O O . ASP A 1 92 ? 11.547 15.984 3.643 1 98.81 92 ASP A O 1
ATOM 699 N N . TRP A 1 93 ? 11.188 14.742 1.831 1 98.88 93 TRP A N 1
ATOM 700 C CA . TRP A 1 93 ? 9.773 15.086 1.78 1 98.88 93 TRP A CA 1
ATOM 701 C C . TRP A 1 93 ? 9.031 14.523 2.988 1 98.88 93 TRP A C 1
ATOM 703 O O . TRP A 1 93 ? 8.203 15.211 3.596 1 98.88 93 TRP A O 1
ATOM 713 N N . VAL A 1 94 ? 9.312 13.234 3.396 1 98.88 94 VAL A N 1
ATOM 714 C CA . VAL A 1 94 ? 8.633 12.625 4.531 1 98.88 94 VAL A CA 1
ATOM 715 C C . VAL A 1 94 ? 8.938 13.414 5.801 1 98.88 94 VAL A C 1
ATOM 717 O O . VAL A 1 94 ? 8.055 13.594 6.648 1 98.88 94 VAL A O 1
ATOM 720 N N . LYS A 1 95 ? 10.148 13.883 5.93 1 98.62 95 LYS A N 1
ATOM 721 C CA . LYS A 1 95 ? 10.531 14.641 7.121 1 98.62 95 LYS A CA 1
ATOM 722 C C . LYS A 1 95 ? 9.695 15.906 7.254 1 98.62 95 LYS A C 1
ATOM 724 O O . LYS A 1 95 ? 9.531 16.438 8.359 1 98.62 95 LYS A O 1
ATOM 729 N N . ARG A 1 96 ? 9.164 16.406 6.184 1 98.25 96 ARG A N 1
ATOM 730 C CA . ARG A 1 96 ? 8.352 17.609 6.184 1 98.25 96 ARG A CA 1
ATOM 731 C C . ARG A 1 96 ? 6.891 17.281 6.473 1 98.25 96 ARG A C 1
ATOM 733 O O . ARG A 1 96 ? 6.082 18.188 6.719 1 98.25 96 ARG A O 1
ATOM 740 N N . CYS A 1 97 ? 6.547 16.047 6.422 1 98.56 97 CYS A N 1
ATOM 741 C CA . CYS A 1 97 ? 5.172 15.617 6.641 1 98.56 97 CYS A CA 1
ATOM 742 C C . CYS A 1 97 ? 4.707 15.969 8.047 1 98.56 97 CYS A C 1
ATOM 744 O O . CYS A 1 97 ? 5.445 15.773 9.016 1 98.56 97 CYS A O 1
ATOM 746 N N . PRO A 1 98 ? 3.494 16.562 8.18 1 97.75 98 PRO A N 1
ATOM 747 C CA . PRO A 1 98 ? 2.949 16.656 9.531 1 97.75 98 PRO A CA 1
ATOM 748 C C . PRO A 1 98 ? 2.84 15.305 10.234 1 97.75 98 PRO A C 1
ATOM 750 O O . PRO A 1 98 ? 2.863 14.266 9.57 1 97.75 98 PRO A O 1
ATOM 753 N N . ASN A 1 99 ? 2.764 15.328 11.617 1 97.19 99 ASN A N 1
ATOM 754 C CA . ASN A 1 99 ? 2.533 14.062 12.312 1 97.19 99 ASN A CA 1
ATOM 755 C C . ASN A 1 99 ? 1.255 13.383 11.836 1 97.19 99 ASN A C 1
ATOM 757 O O . ASN A 1 99 ? 0.158 13.914 12.016 1 97.19 99 ASN A O 1
ATOM 761 N N . PRO A 1 100 ? 1.416 12.234 11.258 1 95.44 100 PRO A N 1
ATOM 762 C CA . PRO A 1 100 ? 0.223 11.586 10.711 1 95.44 100 PRO A CA 1
ATOM 763 C C . PRO A 1 100 ? -0.662 10.969 11.789 1 95.44 100 PRO A C 1
ATOM 765 O O . PRO A 1 100 ? -1.798 10.57 11.516 1 95.44 100 PRO A O 1
ATOM 768 N N . MET A 1 101 ? -0.122 10.836 12.992 1 95.88 101 MET A N 1
ATOM 769 C CA . MET A 1 101 ? -0.803 10.281 14.156 1 95.88 101 MET A CA 1
ATOM 770 C C . MET A 1 101 ? -0.598 11.164 15.383 1 95.88 101 MET A C 1
ATOM 772 O O . MET A 1 101 ? 0.406 11.867 15.484 1 95.88 101 MET A O 1
ATOM 776 N N . PRO A 1 102 ? -1.59 11.133 16.312 1 93.31 102 PRO A N 1
ATOM 777 C CA . PRO A 1 102 ? -1.412 11.938 17.531 1 93.31 102 PRO A CA 1
ATOM 778 C C . PRO A 1 102 ? -0.177 11.523 18.328 1 93.31 102 PRO A C 1
ATOM 780 O O . PRO A 1 102 ? 0.479 12.375 18.938 1 93.31 102 PRO A O 1
ATOM 783 N N . GLY A 1 103 ? 0.171 10.297 18.391 1 94 103 GLY A N 1
ATOM 784 C CA . GLY A 1 103 ? 1.335 9.789 19.109 1 94 103 GLY A CA 1
ATOM 785 C C . GLY A 1 103 ? 2.447 9.344 18.188 1 94 103 GLY A C 1
ATOM 786 O O . GLY A 1 103 ? 2.408 9.602 16.984 1 94 103 GLY A O 1
ATOM 787 N N . PRO A 1 104 ? 3.523 8.75 18.719 1 97.19 104 PRO A N 1
ATOM 788 C CA . PRO A 1 104 ? 4.609 8.227 17.891 1 97.19 104 PRO A CA 1
ATOM 789 C C . PRO A 1 104 ? 4.109 7.324 16.766 1 97.19 104 PRO A C 1
ATOM 791 O O . PRO A 1 104 ? 3.16 6.559 16.953 1 97.19 104 PRO A O 1
ATOM 794 N N . SER A 1 105 ? 4.707 7.441 15.633 1 97.56 105 SER A N 1
ATOM 795 C CA . SER A 1 105 ? 4.289 6.68 14.461 1 97.56 105 SER A CA 1
ATOM 796 C C . SER A 1 105 ? 5.422 6.559 13.445 1 97.56 105 SER A C 1
ATOM 798 O O . SER A 1 105 ? 6.457 7.219 13.586 1 97.56 105 SER A O 1
ATOM 800 N N . ASP A 1 106 ? 5.27 5.703 12.484 1 98.44 106 ASP A N 1
ATOM 801 C CA . ASP A 1 106 ? 6.301 5.465 11.477 1 98.44 106 ASP A CA 1
ATOM 802 C C . ASP A 1 106 ? 5.742 5.633 10.062 1 98.44 106 ASP A C 1
ATOM 804 O O . ASP A 1 106 ? 4.574 5.32 9.812 1 98.44 106 ASP A O 1
ATOM 808 N N . ILE A 1 107 ? 6.516 6.129 9.203 1 98.81 107 ILE A N 1
ATOM 809 C CA . ILE A 1 107 ? 6.289 6.109 7.762 1 98.81 107 ILE A CA 1
ATOM 810 C C . ILE A 1 107 ? 7.367 5.27 7.082 1 98.81 107 ILE A C 1
ATOM 812 O O . ILE A 1 107 ? 8.555 5.418 7.371 1 98.81 107 ILE A O 1
ATOM 816 N N . GLU A 1 108 ? 6.992 4.332 6.277 1 98.88 108 GLU A N 1
ATOM 817 C CA . GLU A 1 108 ? 7.902 3.465 5.531 1 98.88 108 GLU A CA 1
ATOM 818 C C . GLU A 1 108 ? 7.945 3.852 4.055 1 98.88 108 GLU A C 1
ATOM 820 O O . GLU A 1 108 ? 6.902 4.074 3.438 1 98.88 108 GLU A O 1
ATOM 825 N N . ILE A 1 109 ? 9.117 4.008 3.492 1 98.94 109 ILE A N 1
ATOM 826 C CA . ILE A 1 109 ? 9.344 4.332 2.086 1 98.94 109 ILE A CA 1
ATOM 827 C C . ILE A 1 109 ? 9.906 3.111 1.362 1 98.94 109 ILE A C 1
ATOM 829 O O . ILE A 1 109 ? 10.922 2.545 1.784 1 98.94 109 ILE A O 1
ATOM 833 N N . ARG A 1 110 ? 9.266 2.674 0.344 1 98.94 110 ARG A N 1
ATOM 834 C CA . ARG A 1 110 ? 9.711 1.523 -0.436 1 98.94 110 ARG A CA 1
ATOM 835 C C . ARG A 1 110 ? 9.773 1.859 -1.922 1 98.94 110 ARG A C 1
ATOM 837 O O . ARG A 1 110 ? 8.773 2.289 -2.508 1 98.94 110 ARG A O 1
ATOM 844 N N . PRO A 1 111 ? 10.961 1.707 -2.564 1 98.75 111 PRO A N 1
ATOM 845 C CA . PRO A 1 111 ? 11 1.845 -4.023 1 98.75 111 PRO A CA 1
ATOM 846 C C . PRO A 1 111 ? 10.172 0.783 -4.742 1 98.75 111 PRO A C 1
ATOM 848 O O . PRO A 1 111 ? 10.109 -0.366 -4.293 1 98.75 111 PRO A O 1
ATOM 851 N N . LEU A 1 112 ? 9.57 1.175 -5.832 1 98.12 112 LEU A N 1
ATOM 852 C CA . LEU A 1 112 ? 8.812 0.262 -6.684 1 98.12 112 LEU A CA 1
ATOM 853 C C . LEU A 1 112 ? 9.68 -0.248 -7.832 1 98.12 112 LEU A C 1
ATOM 855 O O . LEU A 1 112 ? 10.633 0.423 -8.242 1 98.12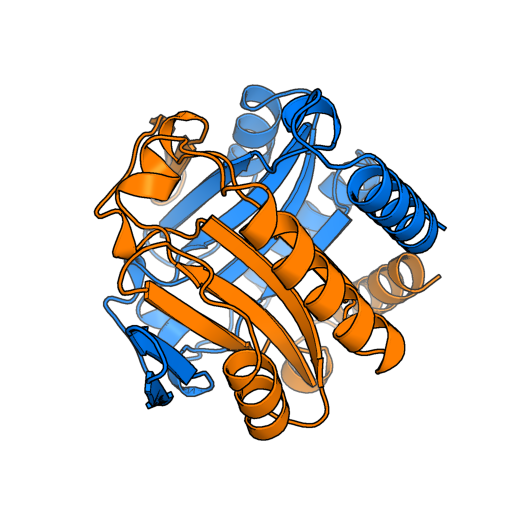 112 LEU A O 1
ATOM 859 N N . TYR A 1 113 ? 9.383 -1.442 -8.305 1 95.06 113 TYR A N 1
ATOM 860 C CA . TYR A 1 113 ? 10.031 -1.908 -9.523 1 95.06 113 TYR A CA 1
ATOM 861 C C . TYR A 1 113 ? 9.594 -1.078 -10.727 1 95.06 113 TYR A C 1
ATOM 863 O O . TYR A 1 113 ? 8.438 -0.651 -10.805 1 95.06 113 TYR A O 1
ATOM 871 N N . GLU A 1 114 ? 10.5 -0.834 -11.516 1 90.06 114 GLU A N 1
ATOM 872 C CA . GLU A 1 114 ? 10.266 -0.205 -12.812 1 90.06 114 GLU A CA 1
ATOM 873 C C . GLU A 1 114 ? 10.664 -1.132 -13.961 1 90.06 114 GLU A C 1
ATOM 875 O O . GLU A 1 114 ? 11.312 -2.158 -13.734 1 90.06 114 GLU A O 1
ATOM 880 N N . MET A 1 115 ? 10.148 -0.857 -15.141 1 79.69 115 MET A N 1
ATOM 881 C CA . MET A 1 115 ? 10.422 -1.693 -16.297 1 79.69 115 MET A CA 1
ATOM 882 C C . MET A 1 115 ? 11.906 -2.004 -16.406 1 79.69 115 MET A C 1
ATOM 884 O O . MET A 1 115 ? 12.289 -3.117 -16.781 1 79.69 115 MET A O 1
ATOM 888 N N . GLU A 1 116 ? 12.719 -1.043 -16.109 1 80.44 116 GLU A N 1
ATOM 889 C CA . GLU A 1 116 ? 14.172 -1.184 -16.234 1 80.44 116 GLU A CA 1
ATOM 890 C C . GLU A 1 116 ? 14.711 -2.219 -15.25 1 80.44 116 GLU A C 1
ATOM 892 O O . GLU A 1 116 ? 15.805 -2.752 -15.445 1 80.44 116 GLU A O 1
ATOM 897 N N . ASP A 1 117 ? 13.992 -2.488 -14.258 1 85.31 117 ASP A N 1
ATOM 898 C CA . ASP A 1 117 ? 14.438 -3.434 -13.242 1 85.31 117 ASP A CA 1
ATOM 899 C C . ASP A 1 117 ? 14.273 -4.875 -13.719 1 85.31 117 ASP A C 1
ATOM 901 O O . ASP A 1 117 ? 14.883 -5.793 -13.164 1 85.31 117 ASP A O 1
ATOM 905 N N . PHE A 1 118 ? 13.406 -5.109 -14.602 1 78.38 118 PHE A N 1
ATOM 906 C CA . PHE A 1 118 ? 13.109 -6.469 -15.055 1 78.38 118 PHE A CA 1
ATOM 907 C C . PHE A 1 118 ? 14.031 -6.871 -16.203 1 78.38 118 PHE A C 1
ATOM 909 O O . PHE A 1 118 ? 14.203 -8.062 -16.469 1 78.38 118 PHE A O 1
ATOM 916 N N . GLY A 1 119 ? 14.883 -5.789 -16.594 1 63.12 119 GLY A N 1
ATOM 917 C CA . GLY A 1 119 ? 15.781 -6.105 -17.688 1 63.12 119 GLY A CA 1
ATOM 918 C C . GLY A 1 119 ? 15.172 -7.031 -18.719 1 63.12 119 GLY A C 1
ATOM 919 O O . GLY A 1 119 ? 14.047 -6.805 -19.172 1 63.12 119 GLY A O 1
ATOM 920 N N . ASP A 1 120 ? 15.969 -8.031 -19.047 1 58.12 120 ASP A N 1
ATOM 921 C CA . ASP A 1 120 ? 15.641 -9.039 -20.047 1 58.12 120 ASP A CA 1
ATOM 922 C C . ASP A 1 120 ? 14.727 -10.117 -19.453 1 58.12 120 ASP A C 1
ATOM 924 O O . ASP A 1 120 ? 14.32 -11.047 -20.156 1 58.12 120 ASP A O 1
ATOM 928 N N . ALA A 1 121 ? 14.484 -9.93 -18.25 1 58.25 121 ALA A N 1
ATOM 929 C CA . ALA A 1 121 ? 13.727 -10.992 -17.594 1 58.25 121 ALA A CA 1
ATOM 930 C C . ALA A 1 121 ? 12.242 -10.906 -17.953 1 58.25 121 ALA A C 1
ATOM 932 O O . ALA A 1 121 ? 11.508 -11.883 -17.812 1 58.25 121 ALA A O 1
ATOM 933 N N . LEU A 1 122 ? 11.789 -9.742 -18.312 1 60.84 122 LEU A N 1
ATOM 934 C CA . LEU A 1 122 ? 10.391 -9.594 -18.672 1 60.84 122 LEU A CA 1
ATOM 935 C C . LEU A 1 122 ? 10.117 -10.172 -20.047 1 60.84 122 LEU A C 1
ATOM 937 O O . LEU A 1 122 ? 10.789 -9.82 -21.016 1 60.84 122 LEU A O 1
ATOM 941 N N . PRO A 1 123 ? 9.312 -11.211 -20.094 1 61.47 123 PRO A N 1
ATOM 942 C CA . PRO A 1 123 ? 8.914 -11.555 -21.453 1 61.47 123 PRO A CA 1
ATOM 943 C C . PRO A 1 123 ? 8.422 -10.352 -22.25 1 61.47 123 PRO A C 1
ATOM 945 O O . PRO A 1 123 ? 7.789 -9.453 -21.688 1 61.47 123 PRO A O 1
ATOM 948 N N . PRO A 1 124 ? 9.039 -10.305 -23.391 1 61.53 124 PRO A N 1
ATOM 949 C CA . PRO A 1 124 ? 8.742 -9.148 -24.234 1 61.53 124 PRO A CA 1
ATOM 950 C C . PRO A 1 124 ? 7.258 -8.789 -24.234 1 61.53 124 PRO A C 1
ATOM 952 O O . PRO A 1 124 ? 6.906 -7.605 -24.297 1 61.53 124 PRO A O 1
ATOM 955 N N . ASP A 1 125 ? 6.527 -9.781 -24.125 1 57.81 125 ASP A N 1
ATOM 956 C CA . ASP A 1 125 ? 5.09 -9.531 -24.188 1 57.81 125 ASP A CA 1
ATOM 957 C C . ASP A 1 125 ? 4.605 -8.828 -22.922 1 57.81 125 ASP A C 1
ATOM 959 O O . ASP A 1 125 ? 3.771 -7.922 -22.984 1 57.81 125 ASP A O 1
ATOM 963 N N . VAL A 1 126 ? 5.199 -9.172 -21.828 1 60 126 VAL A N 1
ATOM 964 C CA . VAL A 1 126 ? 4.816 -8.57 -20.547 1 60 126 VAL A CA 1
ATOM 965 C C . VAL A 1 126 ? 5.332 -7.133 -20.484 1 60 126 VAL A C 1
ATOM 967 O O . VAL A 1 126 ? 4.645 -6.242 -19.984 1 60 126 VAL A O 1
ATOM 970 N N . ALA A 1 127 ? 6.477 -7.023 -21.031 1 61.03 127 ALA A N 1
ATOM 971 C CA . ALA A 1 127 ? 7.039 -5.68 -21.109 1 61.03 127 ALA A CA 1
ATOM 972 C C . ALA A 1 127 ? 6.145 -4.754 -21.922 1 61.03 127 ALA A C 1
ATOM 974 O O . ALA A 1 127 ? 5.938 -3.596 -21.562 1 61.03 127 ALA A O 1
ATOM 975 N N . ALA A 1 128 ? 5.66 -5.379 -22.969 1 59.09 128 ALA A N 1
ATOM 976 C CA . ALA A 1 128 ? 4.812 -4.59 -23.859 1 59.09 128 ALA A CA 1
ATOM 977 C C . ALA A 1 128 ? 3.492 -4.23 -23.188 1 59.09 128 ALA A C 1
ATOM 979 O O . ALA A 1 128 ? 2.998 -3.111 -23.328 1 59.09 128 ALA A O 1
ATOM 980 N N . GLN A 1 129 ? 3.055 -5.133 -22.422 1 57.69 129 GLN A N 1
ATOM 981 C CA . GLN A 1 129 ? 1.786 -4.918 -21.734 1 57.69 129 GLN A CA 1
ATOM 982 C C . GLN A 1 129 ? 1.93 -3.863 -20.641 1 57.69 129 GLN A C 1
ATOM 984 O O . GLN A 1 129 ? 1.05 -3.018 -20.469 1 57.69 129 GLN A O 1
ATOM 989 N N . GLU A 1 130 ? 3.002 -3.963 -19.984 1 60.88 130 GLU A N 1
ATOM 990 C CA . GLU A 1 130 ? 3.275 -2.996 -18.922 1 60.88 130 GLU A CA 1
ATOM 991 C C . GLU A 1 130 ? 3.438 -1.588 -19.484 1 60.88 130 GLU A C 1
ATOM 993 O O . GLU A 1 130 ? 2.941 -0.621 -18.906 1 60.88 130 GLU A O 1
ATOM 998 N N . ALA A 1 131 ? 4.145 -1.55 -20.625 1 60.41 131 ALA A N 1
ATOM 999 C CA . ALA A 1 131 ? 4.328 -0.262 -21.281 1 60.41 131 ALA A CA 1
ATOM 1000 C C . ALA A 1 131 ? 2.992 0.326 -21.719 1 60.41 131 ALA A C 1
ATOM 1002 O O . ALA A 1 131 ? 2.773 1.535 -21.609 1 60.41 131 ALA A O 1
ATOM 1003 N N . GLU A 1 132 ? 2.176 -0.548 -22.125 1 57 132 GLU A N 1
ATOM 1004 C CA . GLU A 1 132 ? 0.86 -0.104 -22.578 1 57 132 GLU A CA 1
ATOM 1005 C C . GLU A 1 132 ? 0.003 0.365 -21.406 1 57 132 GLU A C 1
ATOM 1007 O O . GLU A 1 132 ? -0.698 1.374 -21.5 1 57 132 GLU A O 1
ATOM 1012 N N . HIS A 1 133 ? 0.08 -0.353 -20.391 1 55.94 133 HIS A N 1
ATOM 1013 C CA . HIS A 1 133 ? -0.69 -0.01 -19.188 1 55.94 133 HIS A CA 1
ATOM 1014 C C . HIS A 1 133 ? -0.247 1.331 -18.625 1 55.94 133 HIS A C 1
ATOM 1016 O O . HIS A 1 133 ? -1.083 2.168 -18.266 1 55.94 133 HIS A O 1
ATOM 1022 N N . ARG A 1 134 ? 0.988 1.504 -18.578 1 56.62 134 ARG A N 1
ATOM 1023 C CA . ARG A 1 134 ? 1.548 2.76 -18.078 1 56.62 134 ARG A CA 1
ATOM 1024 C C . ARG A 1 134 ? 1.119 3.932 -18.969 1 56.62 134 ARG A C 1
ATOM 1026 O O . ARG A 1 134 ? 0.796 5.008 -18.453 1 56.62 134 ARG A O 1
ATOM 1033 N N . ARG A 1 135 ? 1.116 3.643 -20.203 1 55.19 135 ARG A N 1
ATOM 1034 C CA . ARG A 1 135 ? 0.696 4.688 -21.125 1 55.19 135 ARG A CA 1
ATOM 1035 C C . ARG A 1 135 ? -0.758 5.078 -20.891 1 55.19 135 ARG A C 1
ATOM 1037 O O . ARG A 1 135 ? -1.11 6.258 -20.969 1 55.19 135 ARG A O 1
ATOM 1044 N N . ARG A 1 136 ? -1.42 4.125 -20.516 1 50.84 136 ARG A N 1
ATOM 1045 C CA . ARG A 1 136 ? -2.848 4.375 -20.344 1 50.84 136 ARG A CA 1
ATOM 1046 C C . ARG A 1 136 ? -3.115 5.121 -19.047 1 50.84 136 ARG A C 1
ATOM 1048 O O . ARG A 1 136 ? -4.012 5.969 -18.984 1 50.84 136 ARG A O 1
ATOM 1055 N N . LEU A 1 137 ? -2.342 4.781 -18.078 1 50.75 137 LEU A N 1
ATOM 1056 C CA . LEU A 1 137 ? -2.51 5.445 -16.781 1 50.75 137 LEU A CA 1
ATOM 1057 C C . LEU A 1 137 ? -1.985 6.875 -16.844 1 50.75 137 LEU A C 1
ATOM 1059 O O . LEU A 1 137 ? -2.465 7.746 -16.109 1 50.75 137 LEU A O 1
ATOM 1063 N N . ASP A 1 138 ? -0.952 7.055 -17.625 1 49.72 138 ASP A N 1
ATOM 1064 C CA . ASP A 1 138 ? -0.355 8.375 -17.797 1 49.72 138 ASP A CA 1
ATOM 1065 C C . ASP A 1 138 ? -1.194 9.234 -18.734 1 49.72 138 ASP A C 1
ATOM 1067 O O . ASP A 1 138 ? -1.007 10.453 -18.812 1 49.72 138 ASP A O 1
ATOM 1071 N N . SER A 1 139 ? -2.018 8.602 -19.422 1 45.5 139 SER A N 1
ATOM 1072 C CA . SER A 1 139 ? -2.795 9.422 -20.344 1 45.5 139 SER A CA 1
ATOM 1073 C C . SER A 1 139 ? -4.078 9.922 -19.688 1 45.5 139 SER A C 1
ATOM 1075 O O . SER A 1 139 ? -4.68 9.227 -18.875 1 45.5 139 SER A O 1
ATOM 1077 N N . MET B 1 1 ? -16.484 0.767 -4.652 1 96.81 1 MET B N 1
ATOM 1078 C CA . MET B 1 1 ? -15.586 0.795 -3.5 1 96.81 1 MET B CA 1
ATOM 1079 C C . MET B 1 1 ? -14.133 0.648 -3.938 1 96.81 1 MET B C 1
ATOM 1081 O O . MET B 1 1 ? -13.805 -0.235 -4.73 1 96.81 1 MET B O 1
ATOM 1085 N N . ARG B 1 2 ? -13.273 1.528 -3.494 1 98 2 ARG B N 1
ATOM 1086 C CA . ARG B 1 2 ? -11.852 1.425 -3.795 1 98 2 ARG B CA 1
ATOM 1087 C C . ARG B 1 2 ? -11.125 0.633 -2.715 1 98 2 ARG B C 1
ATOM 1089 O O . ARG B 1 2 ? -11.414 0.779 -1.526 1 98 2 ARG B O 1
ATOM 1096 N N . VAL B 1 3 ? -10.227 -0.267 -3.168 1 98.81 3 VAL B N 1
ATOM 1097 C CA . VAL B 1 3 ? -9.461 -1.075 -2.225 1 98.81 3 VAL B CA 1
ATOM 1098 C C . VAL B 1 3 ? -7.992 -1.101 -2.643 1 98.81 3 VAL B C 1
ATOM 1100 O O . VAL B 1 3 ? -7.676 -0.948 -3.824 1 98.81 3 VAL B O 1
ATOM 1103 N N . ILE B 1 4 ? -7.195 -1.181 -1.686 1 98.88 4 ILE B N 1
ATOM 1104 C CA . ILE B 1 4 ? -5.828 -1.615 -1.945 1 98.88 4 ILE B CA 1
ATOM 1105 C C . ILE B 1 4 ? -5.68 -3.092 -1.589 1 98.88 4 ILE B C 1
ATOM 1107 O O . ILE B 1 4 ? -6.18 -3.541 -0.556 1 98.88 4 ILE B O 1
ATOM 1111 N N . VAL B 1 5 ? -5.129 -3.844 -2.51 1 98.94 5 VAL B N 1
ATOM 1112 C CA . VAL B 1 5 ? -4.832 -5.266 -2.359 1 98.94 5 VAL B CA 1
ATOM 1113 C C . VAL B 1 5 ? -3.324 -5.469 -2.238 1 98.94 5 VAL B C 1
ATOM 1115 O O . VAL B 1 5 ? -2.584 -5.266 -3.203 1 98.94 5 VAL B O 1
ATOM 1118 N N . MET B 1 6 ? -2.85 -5.871 -1.031 1 98.88 6 MET B N 1
ATOM 1119 C CA . MET B 1 6 ? -1.42 -5.918 -0.742 1 98.88 6 MET B CA 1
ATOM 1120 C C . MET B 1 6 ? -0.922 -7.355 -0.683 1 98.88 6 MET B C 1
ATOM 1122 O O . MET B 1 6 ? -1.457 -8.172 0.07 1 98.88 6 MET B O 1
ATOM 1126 N N . VAL B 1 7 ? 0.021 -7.656 -1.499 1 98.62 7 VAL B N 1
ATOM 1127 C CA . VAL B 1 7 ? 0.73 -8.93 -1.426 1 98.62 7 VAL B CA 1
ATOM 1128 C C . VAL B 1 7 ? 1.79 -8.867 -0.329 1 98.62 7 VAL B C 1
ATOM 1130 O O . VAL B 1 7 ? 2.711 -8.047 -0.392 1 98.62 7 VAL B O 1
ATOM 1133 N N . LYS B 1 8 ? 1.624 -9.727 0.693 1 98.56 8 LYS B N 1
ATOM 1134 C CA . LYS B 1 8 ? 2.602 -9.75 1.777 1 98.56 8 LYS B CA 1
ATOM 1135 C C . LYS B 1 8 ? 3.92 -10.367 1.317 1 98.56 8 LYS B C 1
ATOM 1137 O O . LYS B 1 8 ? 3.926 -11.297 0.51 1 98.56 8 LYS B O 1
ATOM 1142 N N . ALA B 1 9 ? 4.992 -9.844 1.851 1 98.12 9 ALA B N 1
ATOM 1143 C CA . ALA B 1 9 ? 6.324 -10.312 1.483 1 98.12 9 ALA B CA 1
ATOM 1144 C C . ALA B 1 9 ? 6.633 -11.656 2.131 1 98.12 9 ALA B C 1
ATOM 1146 O O . ALA B 1 9 ? 5.906 -12.109 3.018 1 98.12 9 ALA B O 1
ATOM 1147 N N . THR B 1 10 ? 7.582 -12.359 1.603 1 97.31 10 THR B N 1
ATOM 1148 C CA . THR B 1 10 ? 8.188 -13.57 2.137 1 97.31 10 THR B CA 1
ATOM 1149 C C . THR B 1 10 ? 9.711 -13.438 2.189 1 97.31 10 THR B C 1
ATOM 1151 O O . THR B 1 10 ? 10.266 -12.438 1.733 1 97.31 10 THR B O 1
ATOM 1154 N N . GLY B 1 11 ? 10.32 -14.406 2.842 1 97.19 11 GLY B N 1
ATOM 1155 C CA . GLY B 1 11 ? 11.773 -14.43 2.787 1 97.19 11 GLY B CA 1
ATOM 1156 C C . GLY B 1 11 ? 12.32 -14.336 1.376 1 97.19 11 GLY B C 1
ATOM 1157 O O . GLY B 1 11 ? 13.312 -13.656 1.136 1 97.19 11 GLY B O 1
ATOM 1158 N N . ASP B 1 12 ? 11.703 -14.977 0.396 1 95.56 12 ASP B N 1
ATOM 1159 C CA . ASP B 1 12 ? 12.133 -14.984 -0.998 1 95.56 12 ASP B CA 1
ATOM 1160 C C . ASP B 1 12 ? 12.039 -13.594 -1.617 1 95.56 12 ASP B C 1
ATOM 1162 O O . ASP B 1 12 ? 12.977 -13.133 -2.266 1 95.56 12 ASP B O 1
ATOM 1166 N N . SER B 1 13 ? 10.891 -12.922 -1.442 1 96 13 SER B N 1
ATOM 1167 C CA . SER B 1 13 ? 10.727 -11.586 -2.008 1 96 13 SER B CA 1
ATOM 1168 C C . SER B 1 13 ? 11.719 -10.602 -1.396 1 96 13 SER B C 1
ATOM 1170 O O . SER B 1 13 ? 12.266 -9.75 -2.096 1 96 13 SER B O 1
ATOM 1172 N N . GLU B 1 14 ? 12.055 -10.742 -0.041 1 97.88 14 GLU B N 1
ATOM 1173 C CA . GLU B 1 14 ? 12.961 -9.82 0.629 1 97.88 14 GLU B CA 1
ATOM 1174 C C . GLU B 1 14 ? 14.414 -10.109 0.251 1 97.88 14 GLU B C 1
ATOM 1176 O O . GLU B 1 14 ? 15.289 -9.258 0.429 1 97.88 14 GLU B O 1
ATOM 1181 N N . ALA B 1 15 ? 14.617 -11.312 -0.301 1 96.44 15 ALA B N 1
ATOM 1182 C CA . ALA B 1 15 ? 15.953 -11.656 -0.799 1 96.44 15 ALA B CA 1
ATOM 1183 C C . ALA B 1 15 ? 16.141 -11.164 -2.23 1 96.44 15 ALA B C 1
ATOM 1185 O O . ALA B 1 15 ? 17.234 -11.289 -2.797 1 96.44 15 ALA B O 1
ATOM 1186 N N . GLY B 1 16 ? 15.109 -10.586 -2.779 1 93.31 16 GLY B N 1
ATOM 1187 C CA . GLY B 1 16 ? 15.195 -10.039 -4.121 1 93.31 16 GLY B CA 1
ATOM 1188 C C . GLY B 1 16 ? 15.055 -11.086 -5.207 1 93.31 16 GLY B C 1
ATOM 1189 O O . GLY B 1 16 ? 15.477 -10.867 -6.348 1 93.31 16 GLY B O 1
ATOM 1190 N N . LEU B 1 17 ? 14.57 -12.242 -4.805 1 90.5 17 LEU B N 1
ATOM 1191 C CA . LEU B 1 17 ? 14.344 -13.273 -5.812 1 90.5 17 LEU B CA 1
ATOM 1192 C C . LEU B 1 17 ? 13.203 -12.883 -6.742 1 90.5 17 LEU B C 1
ATOM 1194 O O . LEU B 1 17 ? 12.094 -12.594 -6.285 1 90.5 17 LEU B O 1
ATOM 1198 N N . MET B 1 18 ? 13.523 -12.883 -7.969 1 86.06 18 MET B N 1
ATOM 1199 C CA . MET B 1 18 ? 12.5 -12.539 -8.953 1 86.06 18 MET B CA 1
ATOM 1200 C C . MET B 1 18 ? 11.625 -13.75 -9.273 1 86.06 18 MET B C 1
ATOM 1202 O O . MET B 1 18 ? 12.102 -14.891 -9.242 1 86.06 18 MET B O 1
ATOM 1206 N N . PRO B 1 19 ? 10.414 -13.469 -9.586 1 86.12 19 PRO B N 1
ATOM 1207 C CA . PRO B 1 19 ? 9.547 -14.586 -9.984 1 86.12 19 PRO B CA 1
ATOM 1208 C C . PRO B 1 19 ? 10.039 -15.281 -11.25 1 86.12 19 PRO B C 1
ATOM 1210 O O . PRO B 1 19 ? 10.742 -14.68 -12.062 1 86.12 19 PRO B O 1
ATOM 1213 N N . GLU B 1 20 ? 9.727 -16.516 -11.352 1 84.5 20 GLU B N 1
ATOM 1214 C CA . GLU B 1 20 ? 10.008 -17.25 -12.57 1 84.5 20 GLU B CA 1
ATOM 1215 C C . GLU B 1 20 ? 9.172 -16.734 -13.742 1 84.5 20 GLU B C 1
ATOM 1217 O O . GLU B 1 20 ? 8.094 -16.172 -13.539 1 84.5 20 GLU B O 1
ATOM 1222 N N . PRO B 1 21 ? 9.617 -16.922 -14.938 1 85.75 21 PRO B N 1
ATOM 1223 C CA . PRO B 1 21 ? 8.891 -16.422 -16.109 1 85.75 21 PRO B CA 1
ATOM 1224 C C . PRO B 1 21 ? 7.438 -16.875 -16.141 1 85.75 21 PRO B C 1
ATOM 1226 O O . PRO B 1 21 ? 6.555 -16.109 -16.547 1 85.75 21 PRO B O 1
ATOM 1229 N N . GLU B 1 22 ? 7.227 -18.094 -15.742 1 89.62 22 GLU B N 1
ATOM 1230 C CA . GLU B 1 22 ? 5.871 -18.625 -15.742 1 89.62 22 GLU B CA 1
ATOM 1231 C C . GLU B 1 22 ? 4.957 -17.828 -14.82 1 89.62 22 GLU B C 1
ATOM 1233 O O . GLU B 1 22 ? 3.771 -17.656 -15.109 1 89.62 22 GLU B O 1
ATOM 1238 N N . MET B 1 23 ? 5.48 -17.359 -13.742 1 89.5 23 MET B N 1
ATOM 1239 C CA . MET B 1 23 ? 4.699 -16.578 -12.797 1 89.5 23 MET B CA 1
ATOM 1240 C C . MET B 1 23 ? 4.395 -15.188 -13.375 1 89.5 23 MET B C 1
ATOM 1242 O O . MET B 1 23 ? 3.293 -14.672 -13.195 1 89.5 23 MET B O 1
ATOM 1246 N N . PHE B 1 24 ? 5.375 -14.656 -14.062 1 88 24 PHE B N 1
ATOM 1247 C CA . PHE B 1 24 ? 5.148 -13.375 -14.719 1 88 24 PHE B CA 1
ATOM 1248 C C . PHE B 1 24 ? 4.027 -13.477 -15.75 1 88 24 PHE B C 1
ATOM 1250 O O . PHE B 1 24 ? 3.16 -12.602 -15.82 1 88 24 PHE B O 1
ATOM 1257 N N . GLU B 1 25 ? 4.031 -14.508 -16.484 1 90.62 25 GLU B N 1
ATOM 1258 C CA . GLU B 1 25 ? 3 -14.734 -17.5 1 90.62 25 GLU B CA 1
ATOM 1259 C C . GLU B 1 25 ? 1.627 -14.906 -16.859 1 90.62 25 GLU B C 1
ATOM 1261 O O . GLU B 1 25 ? 0.646 -14.305 -17.297 1 90.62 25 GLU B O 1
ATOM 1266 N N . ALA B 1 26 ? 1.561 -15.75 -15.836 1 94.88 26 ALA B N 1
ATOM 1267 C CA . ALA B 1 26 ? 0.294 -16 -15.156 1 94.88 26 ALA B CA 1
ATOM 1268 C C . ALA B 1 26 ? -0.258 -14.719 -14.531 1 94.88 26 ALA B C 1
ATOM 1270 O O . ALA B 1 26 ? -1.447 -14.422 -14.664 1 94.88 26 ALA B O 1
ATOM 1271 N N . MET B 1 27 ? 0.629 -13.969 -13.836 1 95.12 27 MET B N 1
ATOM 1272 C CA . MET B 1 27 ? 0.223 -12.711 -13.219 1 95.12 27 MET B CA 1
ATOM 1273 C C . MET B 1 27 ? -0.158 -11.688 -14.281 1 95.12 27 MET B C 1
ATOM 1275 O O . MET B 1 27 ? -1.077 -10.891 -14.086 1 95.12 27 MET B O 1
ATOM 1279 N N . GLY B 1 28 ? 0.542 -11.727 -15.375 1 93.44 28 GLY B N 1
ATOM 1280 C CA . GLY B 1 28 ? 0.184 -10.883 -16.5 1 93.44 28 GLY B CA 1
ATOM 1281 C C . GLY B 1 28 ? -1.219 -11.133 -17.016 1 93.44 28 GLY B C 1
ATOM 1282 O O . GLY B 1 28 ? -1.976 -10.195 -17.266 1 93.44 28 GLY B O 1
ATOM 1283 N N . ARG B 1 29 ? -1.561 -12.344 -17.219 1 95.81 29 ARG B N 1
ATOM 1284 C CA . ARG B 1 29 ? -2.898 -12.719 -17.672 1 95.81 29 ARG B CA 1
ATOM 1285 C C . ARG B 1 29 ? -3.955 -12.281 -16.656 1 95.81 29 ARG B C 1
ATOM 1287 O O . ARG B 1 29 ? -5.016 -11.781 -17.047 1 95.81 29 ARG B O 1
ATOM 1294 N N . PHE B 1 30 ? -3.65 -12.484 -15.438 1 97.06 30 PHE B N 1
ATOM 1295 C CA . PHE B 1 30 ? -4.555 -12.055 -14.375 1 97.06 30 PHE B CA 1
ATOM 1296 C C . PHE B 1 30 ? -4.785 -10.555 -14.438 1 97.06 30 PHE B C 1
ATOM 1298 O O . PHE B 1 30 ? -5.926 -10.094 -14.375 1 97.06 30 PHE B O 1
ATOM 1305 N N . ASN B 1 31 ? -3.709 -9.781 -14.578 1 96.5 31 ASN B N 1
ATOM 1306 C CA . ASN B 1 31 ? -3.822 -8.328 -14.695 1 96.5 31 ASN B CA 1
ATOM 1307 C C . ASN B 1 31 ? -4.645 -7.93 -15.922 1 96.5 31 ASN B C 1
ATOM 1309 O O . ASN B 1 31 ? -5.418 -6.969 -15.867 1 96.5 31 ASN B O 1
ATOM 1313 N N . GLU B 1 32 ? -4.539 -8.68 -16.953 1 95.62 32 GLU B N 1
ATOM 1314 C CA . GLU B 1 32 ? -5.336 -8.43 -18.156 1 95.62 32 GLU B CA 1
ATOM 1315 C C . GLU B 1 32 ? -6.824 -8.633 -17.875 1 95.62 32 GLU B C 1
ATOM 1317 O O . GLU B 1 32 ? -7.66 -7.871 -18.375 1 95.62 32 GLU B O 1
ATOM 1322 N N . GLU B 1 33 ? -7.113 -9.664 -17.188 1 97.62 33 GLU B N 1
ATOM 1323 C CA . GLU B 1 33 ? -8.508 -9.906 -16.812 1 97.62 33 GLU B CA 1
ATOM 1324 C C . GLU B 1 33 ? -9.055 -8.773 -15.953 1 97.62 33 GLU B C 1
ATOM 1326 O O . GLU B 1 33 ? -10.203 -8.352 -16.141 1 97.62 33 GLU B O 1
ATOM 1331 N N . LEU B 1 34 ? -8.281 -8.336 -14.938 1 97.69 34 LEU B N 1
ATOM 1332 C CA . LEU B 1 34 ? -8.688 -7.219 -14.094 1 97.69 34 LEU B CA 1
ATOM 1333 C C . LEU B 1 34 ? -8.945 -5.973 -14.93 1 97.69 34 LEU B C 1
ATOM 1335 O O . LEU B 1 34 ? -9.922 -5.254 -14.695 1 97.69 34 LEU B O 1
ATOM 1339 N N . MET B 1 35 ? -8.07 -5.707 -15.859 1 96.38 35 MET B N 1
ATOM 1340 C CA . MET B 1 35 ? -8.211 -4.555 -16.75 1 96.38 35 MET B CA 1
ATOM 1341 C C . MET B 1 35 ? -9.469 -4.672 -17.594 1 96.38 35 MET B C 1
ATOM 1343 O O . MET B 1 35 ? -10.211 -3.701 -17.75 1 96.38 35 MET B O 1
ATOM 1347 N N . ALA B 1 36 ? -9.656 -5.844 -18.172 1 96.56 36 ALA B N 1
ATOM 1348 C CA . ALA B 1 36 ? -10.828 -6.094 -19 1 96.56 36 ALA B CA 1
ATOM 1349 C C . ALA B 1 36 ? -12.117 -5.891 -18.219 1 96.56 36 ALA B C 1
ATOM 1351 O O . ALA B 1 36 ? -13.117 -5.422 -18.766 1 96.56 36 ALA B O 1
ATOM 1352 N N . ALA B 1 37 ? -12.102 -6.273 -16.953 1 97.56 37 ALA B N 1
ATOM 1353 C CA . ALA B 1 37 ? -13.258 -6.098 -16.078 1 97.56 37 ALA B CA 1
ATOM 1354 C C . ALA B 1 37 ? -13.406 -4.637 -15.656 1 97.56 37 ALA B C 1
ATOM 1356 O O . ALA B 1 37 ? -14.422 -4.258 -15.062 1 97.56 37 ALA B O 1
ATOM 1357 N N . GLY B 1 38 ? -12.352 -3.809 -15.875 1 96.94 38 GLY B N 1
ATOM 1358 C CA . GLY B 1 38 ? -12.398 -2.381 -15.602 1 96.94 38 GLY B CA 1
ATOM 1359 C C . GLY B 1 38 ? -12.102 -2.039 -14.156 1 96.94 38 GLY B C 1
ATOM 1360 O O . GLY B 1 38 ? -12.375 -0.926 -13.711 1 96.94 38 GLY B O 1
ATOM 1361 N N . ILE B 1 39 ? -11.508 -2.973 -13.422 1 96.75 39 ILE B N 1
ATOM 1362 C CA . ILE B 1 39 ? -11.422 -2.709 -11.992 1 96.75 39 ILE B CA 1
ATOM 1363 C C . ILE B 1 39 ? -9.984 -2.359 -11.609 1 96.75 39 ILE B C 1
ATOM 1365 O O . ILE B 1 39 ? -9.734 -1.827 -10.531 1 96.75 39 ILE B O 1
ATOM 1369 N N . LEU B 1 40 ? -8.992 -2.65 -12.414 1 97.12 40 LEU B N 1
ATOM 1370 C CA . LEU B 1 40 ? -7.598 -2.381 -12.102 1 97.12 40 LEU B CA 1
ATOM 1371 C C . LEU B 1 40 ? -7.266 -0.906 -12.305 1 97.12 40 LEU B C 1
ATOM 1373 O O . LEU B 1 40 ? -7.344 -0.399 -13.43 1 97.12 40 LEU B O 1
ATOM 1377 N N . LYS B 1 41 ? -6.875 -0.236 -11.242 1 95.5 41 LYS B N 1
ATOM 1378 C CA . LYS B 1 41 ? -6.574 1.189 -11.336 1 95.5 41 LYS B CA 1
ATOM 1379 C C . LYS B 1 41 ? -5.07 1.439 -11.281 1 95.5 41 LYS B C 1
ATOM 1381 O O . LYS B 1 41 ? -4.574 2.387 -11.898 1 95.5 41 LYS B O 1
ATOM 1386 N N . ALA B 1 42 ? -4.352 0.621 -10.562 1 93.25 42 ALA B N 1
ATOM 1387 C CA . ALA B 1 42 ? -2.898 0.689 -10.438 1 93.25 42 ALA B CA 1
ATOM 1388 C C . ALA B 1 42 ? -2.344 -0.57 -9.781 1 93.25 42 ALA B C 1
ATOM 1390 O O . ALA B 1 42 ? -3.086 -1.328 -9.156 1 93.25 42 ALA B O 1
ATOM 1391 N N . GLY B 1 43 ? -1.104 -0.812 -10.008 1 95.88 43 GLY B N 1
ATOM 1392 C CA . GLY B 1 43 ? -0.425 -1.912 -9.336 1 95.88 43 GLY B CA 1
ATOM 1393 C C . GLY B 1 43 ? 1.068 -1.938 -9.602 1 95.88 43 GLY B C 1
ATOM 1394 O O . GLY B 1 43 ? 1.515 -1.614 -10.703 1 95.88 43 GLY B O 1
ATOM 1395 N N . ASP B 1 44 ? 1.806 -2.326 -8.609 1 94.94 44 ASP B N 1
ATOM 1396 C CA . ASP B 1 44 ? 3.258 -2.393 -8.75 1 94.94 44 ASP B CA 1
ATOM 1397 C C . ASP B 1 44 ? 3.865 -3.33 -7.707 1 94.94 44 ASP B C 1
ATOM 1399 O O . ASP B 1 44 ? 3.246 -3.609 -6.676 1 94.94 44 ASP B O 1
ATOM 1403 N N . GLY B 1 45 ? 5.055 -3.838 -8.078 1 96.38 45 GLY B N 1
ATOM 1404 C CA . GLY B 1 45 ? 5.859 -4.547 -7.098 1 96.38 45 GLY B CA 1
ATOM 1405 C C . GLY B 1 45 ? 6.777 -3.637 -6.309 1 96.38 45 GLY B C 1
ATOM 1406 O O . GLY B 1 45 ? 7.223 -2.604 -6.816 1 96.38 45 GLY B O 1
ATOM 1407 N N . LEU B 1 46 ? 7.047 -4.027 -5.062 1 98 46 LEU B N 1
ATOM 1408 C CA . LEU B 1 46 ? 7.996 -3.314 -4.219 1 98 46 LEU B CA 1
ATOM 1409 C C . LEU B 1 46 ? 9.352 -4.016 -4.211 1 98 46 LEU B C 1
ATOM 1411 O O . LEU B 1 46 ? 9.422 -5.242 -4.102 1 98 46 LEU B O 1
ATOM 1415 N N . LYS B 1 47 ? 10.406 -3.238 -4.352 1 97.56 47 LYS B N 1
ATOM 1416 C CA . LYS B 1 47 ? 11.734 -3.807 -4.121 1 97.56 47 LYS B CA 1
ATOM 1417 C C . LYS B 1 47 ? 11.898 -4.246 -2.67 1 97.56 47 LYS B C 1
ATOM 1419 O O . LYS B 1 47 ? 11.18 -3.775 -1.788 1 97.56 47 LYS B O 1
ATOM 1424 N N . PRO B 1 48 ? 12.852 -5.176 -2.441 1 98.19 48 PRO B N 1
ATOM 1425 C CA . PRO B 1 48 ? 13.109 -5.574 -1.056 1 98.19 48 PRO B CA 1
ATOM 1426 C C . PRO B 1 48 ? 13.258 -4.379 -0.117 1 98.19 48 PRO B C 1
ATOM 1428 O O . PRO B 1 48 ? 13.703 -3.307 -0.54 1 98.19 48 PRO B O 1
ATOM 1431 N N . SER B 1 49 ? 12.867 -4.621 1.188 1 98.69 49 SER B N 1
ATOM 1432 C CA . SER B 1 49 ? 12.914 -3.543 2.17 1 98.69 49 SER B CA 1
ATOM 1433 C C . SER B 1 49 ? 14.336 -3.025 2.359 1 98.69 49 SER B C 1
ATOM 1435 O O . SER B 1 49 ? 14.539 -1.923 2.871 1 98.69 49 SER B O 1
ATOM 1437 N N . ALA B 1 50 ? 15.344 -3.795 1.922 1 98.56 50 ALA B N 1
ATOM 1438 C CA . ALA B 1 50 ? 16.734 -3.363 1.999 1 98.56 50 ALA B CA 1
ATOM 1439 C C . ALA B 1 50 ? 16.969 -2.086 1.195 1 98.56 50 ALA B C 1
ATOM 1441 O O . ALA B 1 50 ? 17.938 -1.368 1.419 1 98.56 50 ALA B O 1
ATOM 1442 N N . HIS B 1 51 ? 16.109 -1.791 0.287 1 98.38 51 HIS B N 1
ATOM 1443 C CA . HIS B 1 51 ? 16.25 -0.618 -0.569 1 98.38 51 HIS B CA 1
ATOM 1444 C C . HIS B 1 51 ? 15.422 0.548 -0.041 1 98.38 51 HIS B C 1
ATOM 1446 O O . HIS B 1 51 ? 15.383 1.616 -0.656 1 98.38 51 HIS B O 1
ATOM 1452 N N . GLY B 1 52 ? 14.719 0.344 1.103 1 98.69 52 GLY B N 1
ATOM 1453 C CA . GLY B 1 52 ? 13.812 1.348 1.634 1 98.69 52 GLY B CA 1
ATOM 1454 C C . GLY B 1 52 ? 14.336 2.021 2.889 1 98.69 52 GLY B C 1
ATOM 1455 O O . GLY B 1 52 ? 15.508 1.872 3.238 1 98.69 52 GLY B O 1
ATOM 1456 N N . ALA B 1 53 ? 13.484 2.783 3.545 1 98.88 53 ALA B N 1
ATOM 1457 C CA . ALA B 1 53 ? 13.766 3.498 4.789 1 98.88 53 ALA B CA 1
ATOM 1458 C C . ALA B 1 53 ? 12.492 3.703 5.605 1 98.88 53 ALA B C 1
ATOM 1460 O O . ALA B 1 53 ? 11.391 3.693 5.055 1 98.88 53 ALA B O 1
ATOM 1461 N N . ARG B 1 54 ? 12.656 3.826 6.871 1 98.81 54 ARG B N 1
ATOM 1462 C CA . ARG B 1 54 ? 11.586 4.234 7.773 1 98.81 54 ARG B CA 1
ATOM 1463 C C . ARG B 1 54 ? 11.922 5.559 8.453 1 98.81 54 ARG B C 1
ATOM 1465 O O . ARG B 1 54 ? 13.07 5.801 8.828 1 98.81 54 ARG B O 1
ATOM 1472 N N . VAL B 1 55 ? 10.977 6.391 8.586 1 98.88 55 VAL B N 1
ATOM 1473 C CA . VAL B 1 55 ? 11.094 7.621 9.359 1 98.88 55 VAL B CA 1
ATOM 1474 C C . VAL B 1 55 ? 10.188 7.539 10.594 1 98.88 55 VAL B C 1
ATOM 1476 O O . VAL B 1 55 ? 8.977 7.383 10.469 1 98.88 55 VAL B O 1
ATOM 1479 N N . ARG B 1 56 ? 10.758 7.637 11.742 1 98.69 56 ARG B N 1
ATOM 1480 C CA . ARG B 1 56 ? 10.023 7.633 13.008 1 98.69 56 ARG B CA 1
ATOM 1481 C C . ARG B 1 56 ? 9.648 9.055 13.422 1 98.69 56 ARG B C 1
ATOM 1483 O O . ARG B 1 56 ? 10.492 9.945 13.43 1 98.69 56 ARG B O 1
ATOM 1490 N N . PHE B 1 57 ? 8.414 9.211 13.695 1 98.44 57 PHE B N 1
ATOM 1491 C CA . PHE B 1 57 ? 7.863 10.461 14.195 1 98.44 57 PHE B CA 1
ATOM 1492 C C . PHE B 1 57 ? 7.645 10.398 15.695 1 98.44 57 PHE B C 1
ATOM 1494 O O . PHE B 1 57 ? 6.988 9.484 16.203 1 98.44 57 PHE B O 1
ATOM 1501 N N . ASP B 1 58 ? 8.141 11.32 16.406 1 97.56 58 ASP B N 1
ATOM 1502 C CA . ASP B 1 58 ? 7.898 11.523 17.828 1 97.56 58 ASP B CA 1
ATOM 1503 C C . ASP B 1 58 ? 7.887 13.016 18.172 1 97.56 58 ASP B C 1
ATOM 1505 O O . ASP B 1 58 ? 8.93 13.602 18.469 1 97.56 58 ASP B O 1
ATOM 1509 N N . GLY B 1 59 ? 6.676 13.57 18.203 1 95.44 59 GLY B N 1
ATOM 1510 C CA . GLY B 1 59 ? 6.605 15.016 18.266 1 95.44 59 GLY B CA 1
ATOM 1511 C C . GLY B 1 59 ? 7.316 15.703 17.125 1 95.44 59 GLY B C 1
ATOM 1512 O O . GLY B 1 59 ? 7.02 15.445 15.953 1 95.44 59 GLY B O 1
ATOM 1513 N N . LYS B 1 60 ? 8.312 16.484 17.406 1 96.25 60 LYS B N 1
ATOM 1514 C CA . LYS B 1 60 ? 9.047 17.219 16.391 1 96.25 60 LYS B CA 1
ATOM 1515 C C . LYS B 1 60 ? 10.227 16.406 15.867 1 96.25 60 LYS B C 1
ATOM 1517 O O . LYS B 1 60 ? 10.844 16.766 14.859 1 96.25 60 LYS B O 1
ATOM 1522 N N . SER B 1 61 ? 10.469 15.328 16.516 1 97.88 61 SER B N 1
ATOM 1523 C CA . SER B 1 61 ? 11.648 14.539 16.172 1 97.88 61 SER B CA 1
ATOM 1524 C C . SER B 1 61 ? 11.383 13.648 14.961 1 97.88 61 SER B C 1
ATOM 1526 O O . SER B 1 61 ? 10.312 13.055 14.844 1 97.88 61 SER B O 1
ATOM 1528 N N . ARG B 1 62 ? 12.328 13.594 14.055 1 98.56 62 ARG B N 1
ATOM 1529 C CA . ARG B 1 62 ? 12.367 12.688 12.906 1 98.56 62 ARG B CA 1
ATOM 1530 C C . ARG B 1 62 ? 13.633 11.836 12.922 1 98.56 62 ARG B C 1
ATOM 1532 O O . ARG B 1 62 ? 14.742 12.359 12.906 1 98.56 62 ARG B O 1
ATOM 1539 N N . SER B 1 63 ? 13.508 10.539 13 1 98.5 63 SER B N 1
ATOM 1540 C CA . SER B 1 63 ? 14.664 9.648 12.906 1 98.5 63 SER B CA 1
ATOM 1541 C C . SER B 1 63 ? 14.516 8.68 11.734 1 98.5 63 SER B C 1
ATOM 1543 O O . SER B 1 63 ? 13.461 8.07 11.555 1 98.5 63 SER B O 1
ATOM 1545 N N . VAL B 1 64 ? 15.586 8.531 10.961 1 98.75 64 VAL B N 1
ATOM 1546 C CA . VAL B 1 64 ? 15.562 7.711 9.758 1 98.75 64 VAL B CA 1
ATOM 1547 C C . VAL B 1 64 ? 16.297 6.402 10.008 1 98.75 64 VAL B C 1
ATOM 1549 O O . VAL B 1 64 ? 17.406 6.402 10.547 1 98.75 64 VAL B O 1
ATOM 1552 N N . THR B 1 65 ? 15.75 5.289 9.641 1 98.62 65 THR B N 1
ATOM 1553 C CA . THR B 1 65 ? 16.375 3.971 9.695 1 98.62 65 THR B CA 1
ATOM 1554 C C . THR B 1 65 ? 16.328 3.297 8.328 1 98.62 65 THR B C 1
ATOM 1556 O O . THR B 1 65 ? 15.242 3.092 7.77 1 98.62 65 THR B O 1
ATOM 1559 N N . PRO B 1 66 ? 17.469 2.963 7.773 1 98.56 66 PRO B N 1
ATOM 1560 C CA . PRO B 1 66 ? 17.469 2.215 6.516 1 98.56 66 PRO B CA 1
ATOM 1561 C C . PRO B 1 66 ? 17.062 0.75 6.703 1 98.56 66 PRO B C 1
ATOM 1563 O O . PRO B 1 66 ? 17.266 0.187 7.781 1 98.56 66 PRO B O 1
ATOM 1566 N N . GLY B 1 67 ? 16.484 0.091 5.703 1 98.25 67 GLY B N 1
ATOM 1567 C CA . GLY B 1 67 ? 16.234 -1.341 5.742 1 98.25 67 GLY B CA 1
ATOM 1568 C C . GLY B 1 67 ? 17.5 -2.17 5.742 1 98.25 67 GLY B C 1
ATOM 1569 O O . GLY B 1 67 ? 18.609 -1.626 5.816 1 98.25 67 GLY B O 1
ATOM 1570 N N . PRO B 1 68 ? 17.328 -3.357 5.715 1 98.25 68 PRO B N 1
ATOM 1571 C CA . PRO B 1 68 ? 16.078 -4.117 5.59 1 98.25 68 PRO B CA 1
ATOM 1572 C C . PRO B 1 68 ? 15.266 -4.129 6.879 1 98.25 68 PRO B C 1
ATOM 1574 O O . PRO B 1 68 ? 15.797 -3.848 7.953 1 98.25 68 PRO B O 1
ATOM 1577 N N . PHE B 1 69 ? 13.984 -4.402 6.734 1 98.06 69 PHE B N 1
ATOM 1578 C CA . PHE B 1 69 ? 13.055 -4.527 7.852 1 98.06 69 PHE B CA 1
ATOM 1579 C C . PHE B 1 69 ? 12.562 -5.965 7.98 1 98.06 69 PHE B C 1
ATOM 1581 O O . PHE B 1 69 ? 12.883 -6.816 7.148 1 98.06 69 PHE B O 1
ATOM 1588 N N . GLY B 1 70 ? 11.789 -6.203 9.031 1 92 70 GLY B N 1
ATOM 1589 C CA . GLY B 1 70 ? 11.227 -7.531 9.227 1 92 70 GLY B CA 1
ATOM 1590 C C . GLY B 1 70 ? 10.148 -7.57 10.297 1 92 70 GLY B C 1
ATOM 1591 O O . GLY B 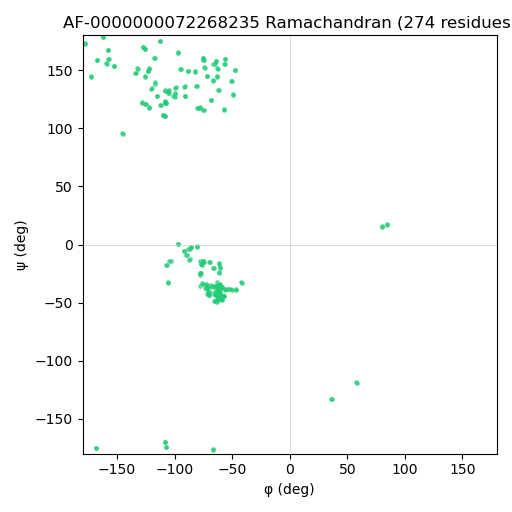1 70 ? 9.844 -6.547 10.914 1 92 70 GLY B O 1
ATOM 1592 N N . PRO B 1 71 ? 9.68 -8.758 10.586 1 95.75 71 PRO B N 1
ATOM 1593 C CA . PRO B 1 71 ? 9.758 -9.984 9.789 1 95.75 71 PRO B CA 1
ATOM 1594 C C . PRO B 1 71 ? 9.156 -9.828 8.398 1 95.75 71 PRO B C 1
ATOM 1596 O O . PRO B 1 71 ? 8.289 -8.977 8.188 1 95.75 71 PRO B O 1
ATOM 1599 N N . ALA B 1 72 ? 9.562 -10.617 7.461 1 96.56 72 ALA B N 1
ATOM 1600 C CA . ALA B 1 72 ? 9.195 -10.477 6.051 1 96.56 72 ALA B CA 1
ATOM 1601 C C . ALA B 1 72 ? 7.684 -10.477 5.871 1 96.56 72 ALA B C 1
ATOM 1603 O O . ALA B 1 72 ? 7.148 -9.695 5.082 1 96.56 72 ALA B O 1
ATOM 1604 N N . GLU B 1 73 ? 6.949 -11.297 6.637 1 95.12 73 GLU B N 1
ATOM 1605 C CA . GLU B 1 73 ? 5.516 -11.508 6.453 1 95.12 73 GLU B CA 1
ATOM 1606 C C . GLU B 1 73 ? 4.723 -10.266 6.844 1 95.12 73 GLU B C 1
ATOM 1608 O O . GLU B 1 73 ? 3.531 -10.156 6.535 1 95.12 73 GLU B O 1
ATOM 1613 N N . GLU B 1 74 ? 5.355 -9.344 7.555 1 96.31 74 GLU B N 1
ATOM 1614 C CA . GLU B 1 74 ? 4.703 -8.102 7.953 1 96.31 74 GLU B CA 1
ATOM 1615 C C . GLU B 1 74 ? 4.949 -6.996 6.926 1 96.31 74 GLU B C 1
ATOM 1617 O O . GLU B 1 74 ? 4.414 -5.895 7.051 1 96.31 74 GLU B O 1
ATOM 1622 N N . LEU B 1 75 ? 5.777 -7.309 5.949 1 98.25 75 LEU B N 1
ATOM 1623 C CA . LEU B 1 75 ? 6.102 -6.352 4.895 1 98.25 75 LEU B CA 1
ATOM 1624 C C . LEU B 1 75 ? 5.23 -6.59 3.662 1 98.25 75 LEU B C 1
ATOM 1626 O O . LEU B 1 75 ? 4.508 -7.582 3.59 1 98.25 75 LEU B O 1
ATOM 1630 N N . VAL B 1 76 ? 5.219 -5.645 2.801 1 98.62 76 VAL B N 1
ATOM 1631 C CA . VAL B 1 76 ? 4.449 -5.695 1.563 1 98.62 76 VAL B CA 1
ATOM 1632 C C . VAL B 1 76 ? 5.391 -5.871 0.375 1 98.62 76 VAL B C 1
ATOM 1634 O O . VAL B 1 76 ? 6.418 -5.191 0.281 1 98.62 76 VAL B O 1
ATOM 1637 N N . ALA B 1 77 ? 5.102 -6.793 -0.539 1 98.12 77 ALA B N 1
ATOM 1638 C CA . ALA B 1 77 ? 5.938 -7.07 -1.703 1 98.12 77 ALA B CA 1
ATOM 1639 C C . ALA B 1 77 ? 5.324 -6.488 -2.973 1 98.12 77 ALA B C 1
ATOM 1641 O O . ALA B 1 77 ? 5.988 -6.391 -4.004 1 98.12 77 ALA B O 1
ATOM 1642 N N . GLY B 1 78 ? 4.094 -6.113 -2.945 1 98.06 78 GLY B N 1
ATOM 1643 C CA . GLY B 1 78 ? 3.363 -5.539 -4.062 1 98.06 78 GLY B CA 1
ATOM 1644 C C . GLY B 1 78 ? 1.943 -5.141 -3.709 1 98.06 78 GLY B C 1
ATOM 1645 O O . GLY B 1 78 ? 1.468 -5.434 -2.609 1 98.06 78 GLY B O 1
ATOM 1646 N N . PHE B 1 79 ? 1.306 -4.461 -4.68 1 98.75 79 PHE B N 1
ATOM 1647 C CA . PHE B 1 79 ? -0.069 -4.059 -4.414 1 98.75 79 PHE B CA 1
ATOM 1648 C C . PHE B 1 79 ? -0.833 -3.836 -5.711 1 98.75 79 PHE B C 1
ATOM 1650 O O . PHE B 1 79 ? -0.23 -3.725 -6.781 1 98.75 79 PHE B O 1
ATOM 1657 N N . TRP B 1 80 ? -2.111 -3.891 -5.602 1 98.5 80 TRP B N 1
ATOM 1658 C CA . TRP B 1 80 ? -3.047 -3.379 -6.598 1 98.5 80 TRP B CA 1
ATOM 1659 C C . TRP B 1 80 ? -3.992 -2.354 -5.98 1 98.5 80 TRP B C 1
ATOM 1661 O O . TRP B 1 80 ? -4.293 -2.416 -4.785 1 98.5 80 TRP B O 1
ATOM 1671 N N . LEU B 1 81 ? -4.41 -1.435 -6.754 1 98.25 81 LEU B N 1
ATOM 1672 C CA . LEU B 1 81 ? -5.57 -0.594 -6.473 1 98.25 81 LEU B CA 1
ATOM 1673 C C . LEU B 1 81 ? -6.738 -0.963 -7.379 1 98.25 81 LEU B C 1
ATOM 1675 O O . LEU B 1 81 ? -6.605 -0.96 -8.609 1 98.25 81 LEU B O 1
ATOM 1679 N N . TRP B 1 82 ? -7.832 -1.313 -6.73 1 98.62 82 TRP B N 1
ATOM 1680 C CA . TRP B 1 82 ? -9 -1.763 -7.48 1 98.62 82 TRP B CA 1
ATOM 1681 C C . TRP B 1 82 ? -10.211 -0.898 -7.16 1 98.62 82 TRP B C 1
ATOM 1683 O O . TRP B 1 82 ? -10.281 -0.282 -6.098 1 98.62 82 TRP B O 1
ATOM 1693 N N . GLU B 1 83 ? -11.094 -0.798 -8.117 1 98.06 83 GLU B N 1
ATOM 1694 C CA . GLU B 1 83 ? -12.469 -0.339 -7.914 1 98.06 83 GLU B CA 1
ATOM 1695 C C . GLU B 1 83 ? -13.461 -1.481 -8.086 1 98.06 83 GLU B C 1
ATOM 1697 O O . GLU B 1 83 ? -13.617 -2.014 -9.188 1 98.06 83 GLU B O 1
ATOM 1702 N N . VAL B 1 84 ? -14.078 -1.882 -7.031 1 98.62 84 VAL B N 1
ATOM 1703 C CA . VAL B 1 84 ? -14.961 -3.047 -7 1 98.62 84 VAL B CA 1
ATOM 1704 C C . VAL B 1 84 ? -16.328 -2.652 -6.434 1 98.62 84 VAL B C 1
ATOM 1706 O O . VAL B 1 84 ? -16.484 -1.552 -5.902 1 98.62 84 VAL B O 1
ATOM 1709 N N . ARG B 1 85 ? -17.25 -3.549 -6.578 1 98.12 85 ARG B N 1
ATOM 1710 C CA . ARG B 1 85 ? -18.594 -3.287 -6.055 1 98.12 85 ARG B CA 1
ATOM 1711 C C . ARG B 1 85 ? -18.594 -3.314 -4.527 1 98.12 85 ARG B C 1
ATOM 1713 O O . ARG B 1 85 ? -19.266 -2.508 -3.889 1 98.12 85 ARG B O 1
ATOM 1720 N N . ASP B 1 86 ? -17.906 -4.312 -3.951 1 98.19 86 ASP B N 1
ATOM 1721 C CA . ASP B 1 86 ? -17.828 -4.516 -2.508 1 98.19 86 ASP B CA 1
ATOM 1722 C C . ASP B 1 86 ? -16.656 -5.422 -2.146 1 98.19 86 ASP B C 1
ATOM 1724 O O . ASP B 1 86 ? -15.914 -5.871 -3.025 1 98.19 86 ASP B O 1
ATOM 1728 N N . LEU B 1 87 ? -16.5 -5.641 -0.826 1 98.5 87 LEU B N 1
ATOM 1729 C CA . LEU B 1 87 ? -15.383 -6.449 -0.344 1 98.5 87 LEU B CA 1
ATOM 1730 C C . LEU B 1 87 ? -15.469 -7.875 -0.877 1 98.5 87 LEU B C 1
ATOM 1732 O O . LEU B 1 87 ? -14.445 -8.5 -1.165 1 98.5 87 LEU B O 1
ATOM 1736 N N . GLU B 1 88 ? -16.656 -8.398 -1.033 1 98.62 88 GLU B N 1
ATOM 1737 C CA . GLU B 1 88 ? -16.844 -9.766 -1.531 1 98.62 88 GLU B CA 1
ATOM 1738 C C . GLU B 1 88 ? -16.297 -9.906 -2.953 1 98.62 88 GLU B C 1
ATOM 1740 O O . GLU B 1 88 ? -15.656 -10.906 -3.279 1 98.62 88 GLU B O 1
ATOM 1745 N N . GLU B 1 89 ? -16.594 -8.945 -3.787 1 98.81 89 GLU B N 1
ATOM 1746 C CA . GLU B 1 89 ? -16.047 -8.984 -5.141 1 98.81 89 GLU B CA 1
ATOM 1747 C C . GLU B 1 89 ? -14.531 -8.961 -5.125 1 98.81 89 GLU B C 1
ATOM 1749 O O . GLU B 1 89 ? -13.883 -9.672 -5.906 1 98.81 89 GLU B O 1
ATOM 1754 N N . ALA B 1 90 ? -13.914 -8.117 -4.262 1 98.88 90 ALA B N 1
ATOM 1755 C CA . ALA B 1 90 ? -12.453 -8.086 -4.141 1 98.88 90 ALA B CA 1
ATOM 1756 C C . ALA B 1 90 ? -11.906 -9.453 -3.748 1 98.88 90 ALA B C 1
ATOM 1758 O O . ALA B 1 90 ? -10.93 -9.922 -4.332 1 98.88 90 ALA B O 1
ATOM 1759 N N . ILE B 1 91 ? -12.578 -10.07 -2.789 1 98.88 91 ILE B N 1
ATOM 1760 C CA . ILE B 1 91 ? -12.156 -11.383 -2.309 1 98.88 91 ILE B CA 1
ATOM 1761 C C . ILE B 1 91 ? -12.234 -12.406 -3.445 1 98.88 91 ILE B C 1
ATOM 1763 O O . ILE B 1 91 ? -11.328 -13.211 -3.629 1 98.88 91 ILE B O 1
ATOM 1767 N N . ASP B 1 92 ? -13.289 -12.352 -4.211 1 98.75 92 ASP B N 1
ATOM 1768 C CA . ASP B 1 92 ? -13.477 -13.273 -5.324 1 98.75 92 ASP B CA 1
ATOM 1769 C C . ASP B 1 92 ? -12.359 -13.117 -6.359 1 98.75 92 ASP B C 1
ATOM 1771 O O . ASP B 1 92 ? -11.844 -14.109 -6.879 1 98.75 92 ASP B O 1
ATOM 1775 N N . TRP B 1 93 ? -12.023 -11.898 -6.676 1 98.88 93 TRP B N 1
ATOM 1776 C CA . TRP B 1 93 ? -10.93 -11.648 -7.609 1 98.88 93 TRP B CA 1
ATOM 1777 C C . TRP B 1 93 ? -9.609 -12.156 -7.043 1 98.88 93 TRP B C 1
ATOM 1779 O O . TRP B 1 93 ? -8.82 -12.781 -7.758 1 98.88 93 TRP B O 1
ATOM 1789 N N . VAL B 1 94 ? -9.312 -11.922 -5.711 1 98.88 94 VAL B N 1
ATOM 1790 C CA . VAL B 1 94 ? -8.062 -12.359 -5.105 1 98.88 94 VAL B CA 1
ATOM 1791 C C . VAL B 1 94 ? -7.961 -13.883 -5.168 1 98.88 94 VAL B C 1
ATOM 1793 O O . VAL B 1 94 ? -6.883 -14.438 -5.406 1 98.88 94 VAL B O 1
ATOM 1796 N N . LYS B 1 95 ? -9.07 -14.555 -4.965 1 98.62 95 LYS B N 1
ATOM 1797 C CA . LYS B 1 95 ? -9.07 -16.016 -4.992 1 98.62 95 LYS B CA 1
ATOM 1798 C C . LYS B 1 95 ? -8.641 -16.547 -6.359 1 98.62 95 LYS B C 1
ATOM 1800 O O . LYS B 1 95 ? -8.148 -17.672 -6.469 1 98.62 95 LYS B O 1
ATOM 1805 N N . ARG B 1 96 ? -8.797 -15.766 -7.371 1 98.25 96 ARG B N 1
ATOM 1806 C CA . ARG B 1 96 ? -8.43 -16.156 -8.727 1 98.25 96 ARG B CA 1
ATOM 1807 C C . ARG B 1 96 ? -6.961 -15.828 -9.008 1 98.25 96 ARG B C 1
ATOM 1809 O O . ARG B 1 96 ? -6.406 -16.266 -10.023 1 98.25 96 ARG B O 1
ATOM 1816 N N . CYS B 1 97 ? -6.359 -15.062 -8.18 1 98.56 97 CYS B N 1
ATOM 1817 C CA . CYS B 1 97 ? -4.969 -14.656 -8.352 1 98.56 97 CYS B CA 1
ATOM 1818 C C . CYS B 1 97 ? -4.043 -15.867 -8.344 1 98.56 97 CYS B C 1
ATOM 1820 O O . CYS B 1 97 ? -4.184 -16.75 -7.496 1 98.56 97 CYS B O 1
ATOM 1822 N N . PRO B 1 98 ? -3.107 -15.945 -9.32 1 97.75 98 PRO B N 1
ATOM 1823 C CA . PRO B 1 98 ? -2.068 -16.969 -9.156 1 97.75 98 PRO B CA 1
ATOM 1824 C C . PRO B 1 98 ? -1.306 -16.828 -7.844 1 97.75 98 PRO B C 1
ATOM 1826 O O . PRO B 1 98 ? -1.347 -15.773 -7.207 1 97.75 98 PRO B O 1
ATOM 1829 N N . ASN B 1 99 ? -0.628 -17.953 -7.395 1 97.25 99 ASN B N 1
ATOM 1830 C CA . ASN B 1 99 ? 0.217 -17.828 -6.211 1 97.25 99 ASN B CA 1
ATOM 1831 C C . ASN B 1 99 ? 1.277 -16.75 -6.391 1 97.25 99 ASN B C 1
ATOM 1833 O O . ASN B 1 99 ? 2.16 -16.875 -7.238 1 97.25 99 ASN B O 1
ATOM 1837 N N . PRO B 1 100 ? 1.19 -15.734 -5.59 1 95.5 100 PRO B N 1
ATOM 1838 C CA . PRO B 1 100 ? 2.139 -14.641 -5.785 1 95.5 100 PRO B CA 1
ATOM 1839 C C . PRO B 1 100 ? 3.543 -14.977 -5.285 1 95.5 100 PRO B C 1
ATOM 1841 O O . PRO B 1 100 ? 4.496 -14.242 -5.57 1 95.5 100 PRO B O 1
ATOM 1844 N N . MET B 1 101 ? 3.66 -16.031 -4.488 1 96 101 MET B N 1
ATOM 1845 C CA . MET B 1 101 ? 4.914 -16.516 -3.918 1 96 101 MET B CA 1
ATOM 1846 C C . MET B 1 101 ? 5.047 -18.031 -4.109 1 96 101 MET B C 1
ATOM 1848 O O . MET B 1 101 ? 4.047 -18.734 -4.195 1 96 101 MET B O 1
ATOM 1852 N N . PRO B 1 102 ? 6.305 -18.5 -4.211 1 93.38 102 PRO B N 1
ATOM 1853 C CA . PRO B 1 102 ? 6.48 -19.953 -4.352 1 93.38 102 PRO B CA 1
ATOM 1854 C C . PRO B 1 102 ? 5.891 -20.734 -3.182 1 93.38 102 PRO B C 1
ATOM 1856 O O . PRO B 1 102 ? 5.367 -21.828 -3.371 1 93.38 102 PRO B O 1
ATOM 1859 N N . GLY B 1 103 ? 5.953 -20.266 -1.992 1 94.06 103 GLY B N 1
ATOM 1860 C CA . GLY B 1 103 ? 5.414 -20.906 -0.803 1 94.06 103 GLY B CA 1
ATOM 1861 C C . GLY B 1 103 ? 4.168 -20.219 -0.269 1 94.06 103 GLY B C 1
ATOM 1862 O O . GLY B 1 103 ? 3.592 -19.359 -0.938 1 94.06 103 GLY B O 1
ATOM 1863 N N . PRO B 1 104 ? 3.66 -20.656 0.896 1 97.19 104 PRO B N 1
ATOM 1864 C CA . PRO B 1 104 ? 2.502 -20 1.513 1 97.19 104 PRO B CA 1
ATOM 1865 C C . PRO B 1 104 ? 2.672 -18.484 1.627 1 97.19 104 PRO B C 1
ATOM 1867 O O . PRO B 1 104 ? 3.773 -18 1.9 1 97.19 104 PRO B O 1
ATOM 1870 N N . SER B 1 105 ? 1.629 -17.781 1.396 1 97.56 105 SER B N 1
ATOM 1871 C CA . SER B 1 105 ? 1.666 -16.328 1.412 1 97.56 105 SER B CA 1
ATOM 1872 C C . SER B 1 105 ? 0.278 -15.742 1.648 1 97.56 105 SER B C 1
ATOM 1874 O O . SER B 1 105 ? -0.72 -16.469 1.614 1 97.56 105 SER B O 1
ATOM 1876 N N . ASP B 1 106 ? 0.215 -14.477 1.938 1 98.44 106 ASP B N 1
ATOM 1877 C CA . ASP B 1 106 ? -1.053 -13.812 2.227 1 98.44 106 ASP B CA 1
ATOM 1878 C C . ASP B 1 106 ? -1.247 -12.586 1.334 1 98.44 106 ASP B C 1
ATOM 1880 O O . ASP B 1 106 ? -0.279 -11.914 0.979 1 98.44 106 ASP B O 1
ATOM 1884 N N . ILE B 1 107 ? -2.434 -12.336 0.966 1 98.81 107 ILE B N 1
ATOM 1885 C CA . ILE B 1 107 ? -2.875 -11.086 0.364 1 98.81 107 ILE B CA 1
ATOM 1886 C C . ILE B 1 107 ? -3.875 -10.391 1.287 1 98.81 107 ILE B C 1
ATOM 1888 O O . ILE B 1 107 ? -4.801 -11.023 1.796 1 98.81 107 ILE B O 1
ATOM 1892 N N . GLU B 1 108 ? -3.652 -9.164 1.603 1 98.88 108 GLU B N 1
ATOM 1893 C CA . GLU B 1 108 ? -4.527 -8.359 2.453 1 98.88 108 GLU B CA 1
ATOM 1894 C C . GLU B 1 108 ? -5.328 -7.352 1.629 1 98.88 108 GLU B C 1
ATOM 1896 O O . GLU B 1 108 ? -4.773 -6.672 0.762 1 98.88 108 GLU B O 1
ATOM 1901 N N . ILE B 1 109 ? -6.621 -7.289 1.817 1 98.94 109 ILE B N 1
ATOM 1902 C CA . ILE B 1 109 ? -7.527 -6.359 1.15 1 98.94 109 ILE B CA 1
ATOM 1903 C C . ILE B 1 109 ? -8.008 -5.305 2.145 1 98.94 109 ILE B C 1
ATOM 1905 O O . ILE B 1 109 ? -8.531 -5.641 3.209 1 98.94 109 ILE B O 1
ATOM 1909 N N . ARG B 1 110 ? -7.793 -4.078 1.854 1 98.94 110 ARG B N 1
ATOM 1910 C CA . ARG B 1 110 ? -8.211 -2.98 2.723 1 98.94 110 ARG B CA 1
ATOM 1911 C C . ARG B 1 110 ? -9.008 -1.94 1.944 1 98.94 110 ARG B C 1
ATOM 1913 O O . ARG B 1 110 ? -8.531 -1.404 0.942 1 98.94 110 ARG B O 1
ATOM 1920 N N . PRO B 1 111 ? -10.266 -1.645 2.359 1 98.75 111 PRO B N 1
ATOM 1921 C CA . PRO B 1 111 ? -10.992 -0.53 1.741 1 98.75 111 PRO B CA 1
ATOM 1922 C C . PRO B 1 111 ? -10.32 0.818 1.986 1 98.75 111 PRO B C 1
ATOM 1924 O O . PRO B 1 111 ? -9.766 1.049 3.064 1 98.75 111 PRO B O 1
ATOM 1927 N N . LEU B 1 112 ? -10.391 1.663 1.004 1 98.12 112 LEU B N 1
ATOM 1928 C CA . LEU B 1 112 ? -9.883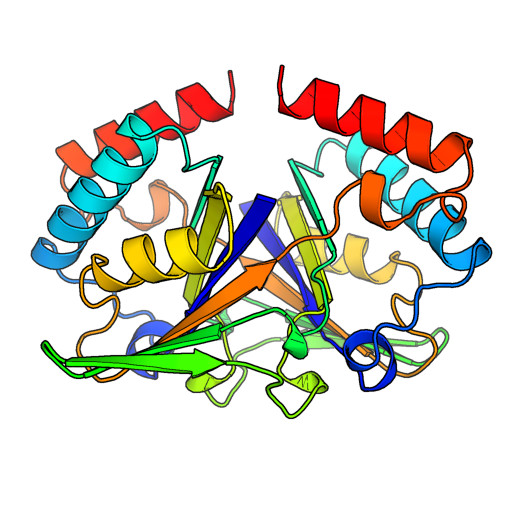 3.027 1.114 1 98.12 112 LEU B CA 1
ATOM 1929 C C . LEU B 1 112 ? -11 3.988 1.517 1 98.12 112 LEU B C 1
ATOM 1931 O O . LEU B 1 112 ? -12.172 3.736 1.239 1 98.12 112 LEU B O 1
ATOM 1935 N N . TYR B 1 113 ? -10.633 5.066 2.215 1 95.19 113 TYR B N 1
ATOM 1936 C CA . TYR B 1 113 ? -11.609 6.125 2.449 1 95.19 113 TYR B CA 1
ATOM 1937 C C . TYR B 1 113 ? -11.992 6.809 1.144 1 95.19 113 TYR B C 1
ATOM 1939 O O . TYR B 1 113 ? -11.164 6.969 0.248 1 95.19 113 TYR B O 1
ATOM 1947 N N . GLU B 1 114 ? -13.188 7.102 1.068 1 90.25 114 GLU B N 1
ATOM 1948 C CA . GLU B 1 114 ? -13.734 7.914 -0.011 1 90.25 114 GLU B CA 1
ATOM 1949 C C . GLU B 1 114 ? -14.344 9.211 0.525 1 90.25 114 GLU B C 1
ATOM 1951 O O . GLU B 1 114 ? -14.523 9.359 1.735 1 90.25 114 GLU B O 1
ATOM 1956 N N . MET B 1 115 ? -14.492 10.18 -0.357 1 79.94 115 MET B N 1
ATOM 1957 C CA . MET B 1 115 ? -15.023 11.484 0.042 1 79.94 115 MET B CA 1
ATOM 1958 C C . MET B 1 115 ? -16.266 11.32 0.916 1 79.94 115 MET B C 1
ATOM 1960 O O . MET B 1 115 ? -16.453 12.07 1.876 1 79.94 115 MET B O 1
ATOM 1964 N N . GLU B 1 116 ? -17.078 10.367 0.608 1 80.69 116 GLU B N 1
ATOM 1965 C CA . GLU B 1 116 ? -18.328 10.148 1.322 1 80.69 116 GLU B CA 1
ATOM 1966 C C . GLU B 1 116 ? -18.078 9.711 2.762 1 80.69 116 GLU B C 1
ATOM 1968 O O . GLU B 1 116 ? -18.953 9.844 3.619 1 80.69 116 GLU B O 1
ATOM 1973 N N . ASP B 1 117 ? -16.953 9.234 3.023 1 85.62 117 ASP B N 1
ATOM 1974 C CA . ASP B 1 117 ? -16.625 8.75 4.359 1 85.62 117 ASP B CA 1
ATOM 1975 C C . ASP B 1 117 ? -16.312 9.906 5.305 1 85.62 117 ASP B C 1
ATOM 1977 O O . ASP B 1 117 ? -16.328 9.742 6.527 1 85.62 117 ASP B O 1
ATOM 1981 N N . PHE B 1 118 ? -15.883 10.977 4.801 1 78.44 118 PHE B N 1
ATOM 1982 C CA . PHE B 1 118 ? -15.461 12.109 5.625 1 78.44 118 PHE B CA 1
ATOM 1983 C C . PHE B 1 118 ? -16.641 13 5.969 1 78.44 118 PHE B C 1
ATOM 1985 O O . PHE B 1 118 ? -16.594 13.781 6.918 1 78.44 118 PHE B O 1
ATOM 1992 N N . GLY B 1 119 ? -17.844 12.555 5.324 1 63.47 119 GLY B N 1
ATOM 1993 C CA . GLY B 1 119 ? -19.016 13.367 5.605 1 63.47 119 GLY B CA 1
ATOM 1994 C C . GLY B 1 119 ? -18.703 14.852 5.719 1 63.47 119 GLY B C 1
ATOM 1995 O O . GLY B 1 119 ? -18.016 15.406 4.867 1 63.47 119 GLY B O 1
ATOM 1996 N N . ASP B 1 120 ? -19.266 15.414 6.785 1 57.94 120 ASP B N 1
ATOM 1997 C CA . ASP B 1 120 ? -19.156 16.844 7.098 1 57.94 120 ASP B CA 1
ATOM 1998 C C . ASP B 1 120 ? -17.812 17.141 7.777 1 57.94 120 ASP B C 1
ATOM 2000 O O . ASP B 1 120 ? -17.531 18.297 8.102 1 57.94 120 ASP B O 1
ATOM 2004 N N . ALA B 1 121 ? -17.125 16.125 7.949 1 58.25 121 ALA B N 1
ATOM 2005 C CA . ALA B 1 121 ? -15.898 16.328 8.711 1 58.25 121 ALA B CA 1
ATOM 2006 C C . ALA B 1 121 ? -14.82 16.984 7.848 1 58.25 121 ALA B C 1
ATOM 2008 O O . ALA B 1 121 ? -13.867 17.578 8.367 1 58.25 121 ALA B O 1
ATOM 2009 N N . LEU B 1 122 ? -14.914 16.812 6.578 1 60.94 122 LEU B N 1
ATOM 2010 C CA . LEU B 1 122 ? -13.922 17.406 5.695 1 60.94 122 LEU B CA 1
ATOM 2011 C C . LEU B 1 122 ? -14.141 18.922 5.57 1 60.94 122 LEU B C 1
ATOM 2013 O O . LEU B 1 122 ? -15.242 19.359 5.238 1 60.94 122 LEU B O 1
ATOM 2017 N N . PRO B 1 123 ? -13.188 19.688 6.031 1 61.09 123 PRO B N 1
ATOM 2018 C CA . PRO B 1 123 ? -13.359 21.094 5.656 1 61.09 123 PRO B CA 1
ATOM 2019 C C . PRO B 1 123 ? -13.625 21.281 4.164 1 61.09 123 PRO B C 1
ATOM 2021 O O . PRO B 1 123 ? -13.086 20.531 3.34 1 61.09 123 PRO B O 1
ATOM 2024 N N . PRO B 1 124 ? -14.664 22.016 4.012 1 61.47 124 PRO B N 1
ATOM 2025 C CA . PRO B 1 124 ? -15.109 22.203 2.627 1 61.47 124 PRO B CA 1
ATOM 2026 C C . PRO B 1 124 ? -13.945 22.438 1.663 1 61.47 124 PRO B C 1
ATOM 2028 O O . PRO B 1 124 ? -14 21.984 0.513 1 61.47 124 PRO B O 1
ATOM 2031 N N . ASP B 1 125 ? -12.992 23.047 2.191 1 58.06 125 ASP B N 1
ATOM 2032 C CA . ASP B 1 125 ? -11.859 23.359 1.32 1 58.06 125 ASP B CA 1
ATOM 2033 C C . ASP B 1 125 ? -11.078 22.094 0.977 1 58.06 125 ASP B C 1
ATOM 2035 O O . ASP B 1 125 ? -10.641 21.906 -0.162 1 58.06 125 ASP B O 1
ATOM 2039 N N . VAL B 1 126 ? -10.984 21.203 1.934 1 60.31 126 VAL B N 1
ATOM 2040 C CA . VAL B 1 126 ? -10.258 19.953 1.715 1 60.31 126 VAL B CA 1
ATOM 2041 C C . VAL B 1 126 ? -11.062 19.047 0.792 1 60.31 126 VAL B C 1
ATOM 2043 O O . VAL B 1 126 ? -10.5 18.375 -0.074 1 60.31 126 VAL B O 1
ATOM 2046 N N . ALA B 1 127 ? -12.328 19.141 1.031 1 60.53 127 ALA B N 1
ATOM 2047 C CA . ALA B 1 127 ? -13.211 18.359 0.161 1 60.53 127 ALA B CA 1
ATOM 2048 C C . ALA B 1 127 ? -13.07 18.812 -1.293 1 60.53 127 ALA B C 1
ATOM 2050 O O . ALA B 1 127 ? -13.047 17.969 -2.203 1 60.53 127 ALA B O 1
ATOM 2051 N N . ALA B 1 128 ? -12.969 20.109 -1.38 1 59.03 128 ALA B N 1
ATOM 2052 C CA . ALA B 1 128 ? -12.852 20.672 -2.727 1 59.03 128 ALA B CA 1
ATOM 2053 C C . ALA B 1 128 ? -11.523 20.297 -3.367 1 59.03 128 ALA B C 1
ATOM 2055 O O . ALA B 1 128 ? -11.469 19.969 -4.559 1 59.03 128 ALA B O 1
ATOM 2056 N N . GLN B 1 129 ? -10.539 20.266 -2.586 1 58.09 129 GLN B N 1
ATOM 2057 C CA . GLN B 1 129 ? -9.211 19.922 -3.09 1 58.09 129 GLN B CA 1
ATOM 2058 C C . GLN B 1 129 ? -9.133 18.453 -3.494 1 58.09 129 GLN B C 1
ATOM 2060 O O . GLN B 1 129 ? -8.539 18.125 -4.52 1 58.09 129 GLN B O 1
ATOM 2065 N N . GLU B 1 130 ? -9.727 17.656 -2.678 1 61.06 130 GLU B N 1
ATOM 2066 C CA . GLU B 1 130 ? -9.742 16.219 -2.967 1 61.06 130 GLU B CA 1
ATOM 2067 C C . GLU B 1 130 ? -10.508 15.93 -4.254 1 61.06 130 GLU B C 1
ATOM 2069 O O . GLU B 1 130 ? -10.086 15.102 -5.059 1 61.06 130 GLU B O 1
ATOM 2074 N N . ALA B 1 131 ? -11.625 16.672 -4.391 1 60.25 131 ALA B N 1
ATOM 2075 C CA . ALA B 1 131 ? -12.43 16.516 -5.602 1 60.25 131 ALA B CA 1
ATOM 2076 C C . ALA B 1 131 ? -11.648 16.953 -6.836 1 60.25 131 ALA B C 1
ATOM 2078 O O . ALA B 1 131 ? -11.727 16.312 -7.887 1 60.25 131 ALA B O 1
ATOM 2079 N N . GLU B 1 132 ? -10.875 17.953 -6.625 1 56.38 132 GLU B N 1
ATOM 2080 C CA . GLU B 1 132 ? -10.078 18.469 -7.738 1 56.38 132 GLU B CA 1
ATOM 2081 C C . GLU B 1 132 ? -8.953 17.5 -8.094 1 56.38 132 GLU B C 1
ATOM 2083 O O . GLU B 1 132 ? -8.672 17.266 -9.273 1 56.38 132 GLU B O 1
ATOM 2088 N N . HIS B 1 133 ? -8.352 17 -7.121 1 56.44 133 HIS B N 1
ATOM 2089 C CA . HIS B 1 133 ? -7.254 16.062 -7.324 1 56.44 133 HIS B CA 1
ATOM 2090 C C . HIS B 1 133 ? -7.734 14.805 -8.031 1 56.44 133 HIS B C 1
ATOM 2092 O O . HIS B 1 133 ? -7.086 14.32 -8.961 1 56.44 133 HIS B O 1
ATOM 2098 N N . ARG B 1 134 ? -8.828 14.344 -7.574 1 55.66 134 ARG B N 1
ATOM 2099 C CA . ARG B 1 134 ? -9.422 13.156 -8.195 1 55.66 134 ARG B CA 1
ATOM 2100 C C . ARG B 1 134 ? -9.766 13.422 -9.656 1 55.66 134 ARG B C 1
ATOM 2102 O O . ARG B 1 134 ? -9.555 12.562 -10.516 1 55.66 134 ARG B O 1
ATOM 2109 N N . ARG B 1 135 ? -10.242 14.578 -9.82 1 53.28 135 ARG B N 1
ATOM 2110 C CA . ARG B 1 135 ? -10.586 14.945 -11.188 1 53.28 135 ARG B CA 1
ATOM 2111 C C . ARG B 1 135 ? -9.344 14.953 -12.078 1 53.28 135 ARG B C 1
ATOM 2113 O O . ARG B 1 135 ? -9.406 14.547 -13.242 1 53.28 135 ARG B O 1
ATOM 2120 N N . ARG B 1 136 ? -8.273 15.352 -11.484 1 51.69 136 ARG B N 1
ATOM 2121 C CA . ARG B 1 136 ? -7.051 15.469 -12.273 1 51.69 136 ARG B CA 1
ATOM 2122 C C . ARG B 1 136 ? -6.453 14.094 -12.562 1 51.69 136 ARG B C 1
ATOM 2124 O O . ARG B 1 136 ? -5.895 13.867 -13.633 1 51.69 136 ARG B O 1
ATOM 2131 N N . LEU B 1 137 ? -6.648 13.258 -11.578 1 50.22 137 LEU B N 1
ATOM 2132 C CA . LEU B 1 137 ? -6.105 11.914 -11.75 1 50.22 137 LEU B CA 1
ATOM 2133 C C . LEU B 1 137 ? -6.973 11.094 -12.703 1 50.22 137 LEU B C 1
ATOM 2135 O O . LEU B 1 137 ? -6.473 10.203 -13.383 1 50.22 137 LEU B O 1
ATOM 2139 N N . ASP B 1 138 ? -8.273 11.328 -12.703 1 49.16 138 ASP B N 1
ATOM 2140 C CA . ASP B 1 138 ? -9.211 10.633 -13.57 1 49.16 138 ASP B CA 1
ATOM 2141 C C . ASP B 1 138 ? -9.172 11.195 -14.992 1 49.16 138 ASP B C 1
ATOM 2143 O O . ASP B 1 138 ? -9.703 10.586 -15.922 1 49.16 138 ASP B O 1
ATOM 2147 N N . SER B 1 139 ? -8.586 12.289 -15.078 1 44.97 139 SER B N 1
ATOM 2148 C CA . SER B 1 139 ? -8.578 12.852 -16.422 1 44.97 139 SER B CA 1
ATOM 2149 C C . SER B 1 139 ? -7.34 12.422 -17.203 1 44.97 139 SER B C 1
ATOM 2151 O O . SER B 1 139 ? -6.262 12.25 -16.625 1 44.97 139 SER B O 1
#

Solvent-accessible surface area (backbone atoms only — not comparable to full-atom values): 14970 Å² total; per-residue (Å²): 81,46,30,40,38,32,33,36,22,36,72,55,47,56,69,59,56,72,78,55,64,70,51,51,54,52,48,48,52,51,50,49,50,36,46,74,72,67,24,57,74,47,70,50,44,37,46,29,44,58,73,20,36,34,39,39,38,50,86,90,45,74,45,77,44,70,38,60,73,72,64,38,68,62,37,66,34,26,39,35,31,36,51,36,88,42,70,67,55,49,50,56,53,56,69,68,50,66,77,91,47,99,57,70,43,42,36,38,37,34,38,41,63,48,76,78,72,41,58,85,66,42,52,67,65,56,47,50,48,51,53,49,50,49,51,55,68,72,76,79,45,31,41,39,34,33,38,22,36,68,55,46,54,68,60,56,72,77,54,64,69,52,52,52,51,49,48,52,51,52,50,51,37,46,74,72,65,23,58,74,47,69,49,44,38,47,30,45,57,71,20,37,33,39,39,39,49,86,90,45,74,47,78,44,68,39,62,71,72,63,39,66,62,37,66,35,27,38,35,31,36,52,37,88,42,71,66,54,50,50,54,53,55,70,67,49,65,79,90,47,99,58,72,42,43,35,39,39,35,38,41,63,49,78,78,70,44,59,84,64,42,52,68,66,55,48,49,48,51,53,49,50,49,50,57,68,74,76

InterPro domains:
  IPR005545 YCII-related [PF03795] (1-109)
  IPR011008 Dimeric alpha-beta barrel [SSF54909] (1-118)

Organism: Cereibacter sphaeroides (strain ATCC 17023 / DSM 158 / JCM 6121 / CCUG 31486 / LMG 2827 / NBRC 12203 / NCIMB 8253 / ATH 2.4.1.) (NCBI:txid272943)

Sequence (278 aa):
MRVIVMVKATGDSEAGLMPEPEMFEAMGRFNEELMAAGILKAGDGLKPSAHGARVRFDGKSRSVTPGPFGPAEELVAGFWLWEVRDLEEAIDWVKRCPNPMPGPSDIEIRPLYEMEDFGDALPPDVAAQEAEHRRRLDSMRVIVMVKATGDSEAGLMPEPEMFEAMGRFNEELMAAGILKAGDGLKPSAHGARVRFDGKSRSVTPGPFGPAEELVAGFWLWEVRDLEEAIDWVKRCPNPMPGPSDIEIRPLYEMEDFGDALPPDVAAQEAEHRRRLDS

pLDDT: mean 90.19, std 14.58, range [44.97, 98.94]

Foldseek 3Di:
DKKKKFWFFAPCQLVVNDDDPVLVVQQVVLVVVLVVVVWWDDKDFDHHQQQDWDWDDDPVDTDIDGDDDDDRRVHTGMITMTDDPDPVRVVVSVVSHDDPDPDDTDMDMGDDDDLVNCPVVDDPVNSVVVVVVVVVSVD/DKKKKFWFFAPCQLVVNDDDPVLVVQQVVLVVVLVVVVWWDDKDFDHHQQQDWDWDDDPVDTDIDGDDDDDRRVHTGMITMTDDPDPVRVVVSVVSRDDPDPDDTDMDMDDDDDLVNCPVVDPPVNSVVVVVVVVVSVD

Radius of gyration: 17.99 Å; Cα contacts (8 Å, |Δi|>4): 518; chains: 2; bounding box: 37×48×43 Å

=== Feature glossary ===
A reading guide for the features in this record.

Start from the sequence.

  · Sequence gives the chain of amino acids in standard one-letter code (A=alanine, C=cysteine, …, Y=tyrosine), read N→C. It is the only feature that is directly encoded by the gene; all structural features are derived from the folded form of this sequence.

Fold it, and you get atomic coordinates and the backbone conformation that goes with them.

  · The mmCIF table is the protein's shape written out atom by atom. For each backbone N, Cα, C, and carbonyl O, it records an (x, y, z) coordinate triple in Å plus the residue type, chain letter, and residue number.

  · Backbone dihedral angles. Every residue except chain termini has a φ (preceding-C → N → Cα → C) and a ψ (N → Cα → C → next-N). They are reported in degrees following the IUPAC sign convention. Secondary structure is essentially a statement about which (φ, ψ) basin each residue occupies.

  · DSSP 8-state secondary structure assigns each residue one of H (α-helix), G (3₁₀-helix), I (π-helix), E (extended β-strand), B (isolated β-bridge), T (hydrogen-bonded turn), S (bend), or '-' (coil). The assignment is computed from backbone hydrogen-bond geometry via the Kabsch–Sander algorithm.

  · P-SEA three-state annotation labels each residue as helix, strand, or coil based purely on the geometry of the Cα trace. It serves as a fallback when the full backbone (and thus DSSP) is unavailable.

Summarize the fold with a handful of shape descriptors and a per-residue structural alphabet.

  · Radius of gyration (Rg) is the root-mean-square distance of Cα atoms from their centroid — a single number for overall size and compactness. A globular domain of N residues has Rg ≈ 2.2·N^0.38 Å; an extended or disordered chain has a much larger Rg. The Cα contact count is the number of residue pairs whose Cα atoms are within 8 Å and are more than four positions apart in sequence — a standard proxy for tertiary packing density. The bounding box is the smallest axis-aligned box enclosing all Cα atoms.

  · Foldseek's 3Di representation compresses backbone geometry into a per-residue letter drawn from a learned twenty-state alphabet. It captures the tertiary interaction pattern around each residue — which residues are packed against it in space, regardless of where they are in sequence.

  · Accessible surface area quantifies burial. A residue with SASA near zero is packed into the hydrophobic core; one with SASA >100 Å² sits on the surface. Computed here via the Shrake–Rupley numerical algorithm with a 1.4 Å probe.

Ask how reliable the model is.

  · For AlphaFold models, the B-factor field carries pLDDT — the model's own estimate of local accuracy on a 0–100 scale. Regions with pLDDT<50 should be treated as essentially unmodeled; they often correspond to intrinsically disordered segments.

  · For experimental (PDB) structures, the B-factor (temperature factor) quantifies the positional spread of each atom in the crystal — a combination of thermal vibration and static disorder — in units of Å². High B-factors mark flexible loops or poorly resolved regions; low B-factors mark the rigid, well-ordered core.

  · PAE(i, j) answers: if I align the predicted and true structures on residue i, how far off (in Å) do I expect residue j to be? A block-diagonal PAE matrix with low values on the blocks and high values off-diagonal is the signature of a multi-domain protein with confidently predicted domains but uncertain inter-domain orientation.

Place it in context: what it resembles, what it is annotated as, and how it looks.

  · Structural nearest neighbors (via Foldseek easy-search vs the PDB). Reported per hit: target PDB id, E-value, and alignment TM-score. A TM-score above ~0.5 is the conventional threshold for 'same fold'.

  · Functional annotations link the protein to curated databases. InterPro entries identify conserved domains and families by matching the sequence against member-database signatures (Pfam, PROSITE, CDD, …). Gene Ontology (GO) terms describe molecular function, biological process, and cellular component in a controlled vocabulary. CATH places the structure in a hierarchical fold classification (Class/Architecture/Topology/Homologous-superfamily). The organism is the source species.

  · Plot images: a contact map (which residues are close in 3D, as an N×N binary image), a Ramachandran scatter (backbone torsion angles, revealing secondary-structure composition at a glance), and — for AlphaFold structures — a PAE heatmap (pairwise prediction confidence).

  · Structure images are PyMOL renders from six orthogonal camera directions. Cartoon representation draws helices as coils and strands as arrows; sticks shows the backbone as bonds; surface shows the solvent-excluded envelope. Rainbow coloring maps sequence position to hue (blue→red, N→C); chain coloring assigns a distinct color per polypeptide.